Protein AF-A0A091H6V6-F1 (afdb_monomer_lite)

Foldseek 3Di:
DVVVVVVVCVVPPHPVVPDPPDPPVVVVVVVVVVVVVVVVVVVVVVVVVVVVVVVVVVVVVVVVVVVVVVVVVVVVCPQVVDDPVHVPPVVVVVVVVVVVVVVVVVVVVVVVVVVVVVVVVVVVVVVVVVCVVDDDDDDPQPPDDQDPVNVCVVVPPPDPDCPPPDPRVVVNVVVVVVSVVVVVVVVVVVVVVVVVVVVVVVVVVVVVVVVVVVCVVVVVPDDPPDPPPPDPDDDDDDDDDDDDDDDDDDDDDDDDDDDDDDDDDDDDDDD

Radius of gyration: 53.97 Å; chains: 1; bounding box: 96×62×158 Å

Structure (mmCIF, N/CA/C/O backbone):
data_AF-A0A091H6V6-F1
#
_entry.id   AF-A0A091H6V6-F1
#
loop_
_atom_site.group_PDB
_atom_site.id
_atom_site.type_symbol
_atom_site.label_atom_id
_atom_site.label_alt_id
_atom_site.label_comp_id
_atom_site.label_asym_id
_atom_site.label_entity_id
_atom_site.label_seq_id
_atom_site.pdbx_PDB_ins_code
_atom_site.Cartn_x
_atom_site.Cartn_y
_atom_site.Cartn_z
_atom_site.occupancy
_atom_site.B_iso_or_equiv
_atom_site.auth_seq_id
_atom_site.auth_comp_id
_atom_site.auth_asym_id
_atom_site.auth_atom_id
_atom_site.pdbx_PDB_model_num
ATOM 1 N N . GLN A 1 1 ? 22.660 34.393 -87.058 1.00 56.81 1 GLN A N 1
ATOM 2 C CA . GLN A 1 1 ? 22.899 32.938 -86.897 1.00 56.81 1 GLN A CA 1
ATOM 3 C C . GLN A 1 1 ? 24.327 32.612 -86.452 1.00 56.81 1 GLN A C 1
ATOM 5 O O . GLN A 1 1 ? 24.454 31.782 -85.561 1.00 56.81 1 GLN A O 1
ATOM 10 N N . LEU A 1 2 ? 25.369 33.300 -86.948 1.00 66.81 2 LEU A N 1
ATOM 11 C CA . LEU A 1 2 ? 26.766 33.079 -86.524 1.00 66.81 2 LEU A CA 1
ATOM 12 C C . LEU A 1 2 ? 26.980 33.100 -85.001 1.00 66.81 2 LEU A C 1
ATOM 14 O O . LEU A 1 2 ? 27.586 32.189 -84.463 1.00 66.81 2 LEU A O 1
ATOM 18 N N . LEU A 1 3 ? 26.415 34.083 -84.293 1.00 68.00 3 LEU A N 1
ATOM 19 C CA . LEU A 1 3 ? 26.654 34.246 -82.853 1.00 68.00 3 LEU A CA 1
ATOM 20 C C . LEU A 1 3 ? 26.146 33.058 -82.013 1.00 68.00 3 LEU A C 1
ATOM 22 O O . LEU A 1 3 ? 26.761 32.682 -81.022 1.00 68.00 3 LEU A O 1
ATOM 26 N N . ARG A 1 4 ? 25.051 32.414 -82.443 1.00 67.69 4 ARG A N 1
ATOM 27 C CA . ARG A 1 4 ? 24.529 31.200 -81.792 1.00 67.69 4 ARG A CA 1
ATOM 28 C C . ARG A 1 4 ? 25.416 29.983 -82.068 1.00 67.69 4 ARG A C 1
ATOM 30 O O . ARG A 1 4 ? 25.605 29.167 -81.175 1.00 67.69 4 ARG A O 1
ATOM 37 N N . MET A 1 5 ? 25.999 29.901 -83.264 1.00 64.06 5 MET A N 1
ATOM 38 C CA . MET A 1 5 ? 26.957 28.859 -83.644 1.00 64.06 5 MET A CA 1
ATOM 39 C C . MET A 1 5 ? 28.284 29.009 -82.885 1.00 64.06 5 MET A C 1
ATOM 41 O O . MET A 1 5 ? 28.843 28.021 -82.424 1.00 64.06 5 MET A O 1
ATOM 45 N N . THR A 1 6 ? 28.748 30.243 -82.670 1.00 63.22 6 THR A N 1
ATOM 46 C CA . THR A 1 6 ? 29.964 30.534 -81.895 1.00 63.22 6 THR A CA 1
ATOM 47 C C . THR A 1 6 ? 29.788 30.219 -80.409 1.00 63.22 6 THR A C 1
ATOM 49 O O . THR A 1 6 ? 30.675 29.623 -79.806 1.00 63.22 6 THR A O 1
ATOM 52 N N . ILE A 1 7 ? 28.629 30.545 -79.825 1.00 65.06 7 ILE A N 1
ATOM 53 C CA . ILE A 1 7 ? 28.328 30.204 -78.425 1.00 65.06 7 ILE A CA 1
ATOM 54 C C . ILE A 1 7 ? 28.180 28.684 -78.250 1.00 65.06 7 ILE A C 1
ATOM 56 O O . ILE A 1 7 ? 28.629 28.147 -77.240 1.00 65.06 7 ILE A O 1
ATOM 60 N N . ALA A 1 8 ? 27.604 27.975 -79.229 1.00 56.97 8 ALA A N 1
ATOM 61 C CA . ALA A 1 8 ? 27.539 26.513 -79.211 1.00 56.97 8 ALA A CA 1
ATOM 62 C C . ALA A 1 8 ? 28.939 25.877 -79.302 1.00 56.97 8 ALA A C 1
ATOM 64 O O . ALA A 1 8 ? 29.256 25.024 -78.480 1.00 56.97 8 ALA A O 1
ATOM 65 N N . LYS A 1 9 ? 29.812 26.362 -80.199 1.00 55.38 9 LYS A N 1
ATOM 66 C CA . LYS A 1 9 ? 31.211 25.902 -80.314 1.00 55.38 9 LYS A CA 1
ATOM 67 C C . LYS A 1 9 ? 32.058 26.188 -79.072 1.00 55.38 9 LYS A C 1
ATOM 69 O O . LYS A 1 9 ? 32.867 25.360 -78.677 1.00 55.38 9 LYS A O 1
ATOM 74 N N . GLN A 1 10 ? 31.855 27.325 -78.405 1.00 59.38 10 GLN A N 1
ATOM 75 C CA . GLN A 1 10 ? 32.549 27.620 -77.143 1.00 59.38 10 GLN A CA 1
ATOM 76 C C . GLN A 1 10 ? 32.058 26.761 -75.969 1.00 59.38 10 GLN A C 1
ATOM 78 O O . GLN A 1 10 ? 32.817 26.534 -75.031 1.00 59.38 10 GLN A O 1
ATOM 83 N N . ARG A 1 11 ? 30.807 26.280 -76.006 1.00 57.53 11 ARG A N 1
ATOM 84 C CA . ARG A 1 11 ? 30.239 25.403 -74.968 1.00 57.53 11 ARG A CA 1
ATOM 85 C C . ARG A 1 11 ? 30.529 23.918 -75.192 1.00 57.53 11 ARG A C 1
ATOM 87 O O . ARG A 1 11 ? 30.614 23.192 -74.211 1.00 57.53 11 ARG A O 1
ATOM 94 N N . LEU A 1 12 ? 30.659 23.478 -76.443 1.00 56.72 12 LEU A N 1
ATOM 95 C CA . LEU A 1 12 ? 30.894 22.073 -76.803 1.00 56.72 12 LEU A CA 1
ATOM 96 C C . LEU A 1 12 ? 32.361 21.741 -77.110 1.00 56.72 12 LEU A C 1
ATOM 98 O O . LEU A 1 12 ? 32.691 20.570 -77.257 1.00 56.72 12 LEU A O 1
ATOM 102 N N . GLY A 1 13 ? 33.257 22.734 -77.115 1.00 54.12 13 GLY A N 1
ATOM 103 C CA . GLY A 1 13 ? 34.622 22.528 -77.588 1.00 54.12 13 GLY A CA 1
ATOM 104 C C . GLY A 1 13 ? 34.643 22.384 -79.110 1.00 54.12 13 GLY A C 1
ATOM 105 O O . GLY A 1 13 ? 33.643 22.058 -79.739 1.00 54.12 13 GLY A O 1
ATOM 106 N N . ASP A 1 14 ? 35.772 22.717 -79.723 1.00 53.06 14 ASP A N 1
ATOM 107 C CA . ASP A 1 14 ? 35.942 22.591 -81.168 1.00 53.06 14 ASP A CA 1
ATOM 108 C C . ASP A 1 14 ? 35.773 21.117 -81.577 1.00 53.06 14 ASP A C 1
ATOM 110 O O . ASP A 1 14 ? 36.385 20.243 -80.960 1.00 53.06 14 ASP A O 1
ATOM 114 N N . ASP A 1 15 ? 34.959 20.836 -82.599 1.00 54.91 15 ASP A N 1
ATOM 115 C CA . ASP A 1 15 ? 34.625 19.467 -83.037 1.00 54.91 15 ASP A CA 1
ATOM 116 C C . ASP A 1 15 ? 35.863 18.667 -83.516 1.00 54.91 15 ASP A C 1
ATOM 118 O O . ASP A 1 15 ? 35.804 17.447 -83.646 1.00 54.91 15 ASP A O 1
ATOM 122 N N . GLU A 1 16 ? 37.017 19.319 -83.711 1.00 49.09 16 GLU A N 1
ATOM 123 C CA . GLU A 1 16 ? 38.306 18.666 -84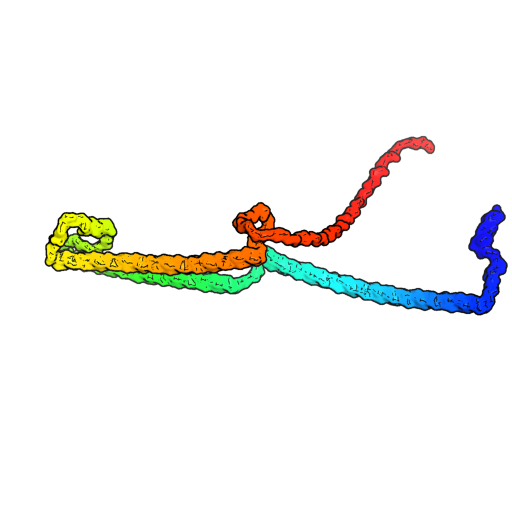.004 1.00 49.09 16 GLU A CA 1
ATOM 124 C C . GLU A 1 16 ? 39.173 18.392 -82.753 1.00 49.09 16 GLU A C 1
ATOM 126 O O . GLU A 1 16 ? 40.133 17.624 -82.811 1.00 49.09 16 GLU A O 1
ATOM 131 N N . VAL A 1 17 ? 38.817 18.939 -81.584 1.00 46.47 17 VAL A N 1
ATOM 132 C CA . VAL A 1 17 ? 39.515 18.739 -80.291 1.00 46.47 17 VAL A CA 1
ATOM 133 C C . VAL A 1 17 ? 38.825 17.659 -79.438 1.00 46.47 17 VAL A C 1
ATOM 135 O O . VAL A 1 17 ? 39.159 17.445 -78.271 1.00 46.47 17 VAL A O 1
ATOM 138 N N . GLY A 1 18 ? 37.913 16.887 -80.038 1.00 46.53 18 GLY A N 1
ATOM 139 C CA . GLY A 1 18 ? 37.356 15.665 -79.444 1.00 46.53 18 GLY A CA 1
ATOM 140 C C . GLY A 1 18 ? 38.408 14.588 -79.146 1.00 46.53 18 GLY A C 1
ATOM 141 O O . GLY A 1 18 ? 38.150 13.657 -78.389 1.00 46.53 18 GLY A O 1
ATOM 142 N N . ALA A 1 19 ? 39.626 14.739 -79.671 1.00 48.78 19 ALA A N 1
ATOM 143 C CA . ALA A 1 19 ? 40.763 13.909 -79.324 1.00 48.78 19 ALA A CA 1
ATOM 144 C C . ALA A 1 19 ? 41.857 14.753 -78.656 1.00 48.78 19 ALA A C 1
ATOM 146 O O . ALA A 1 19 ? 42.911 15.022 -79.235 1.00 48.78 19 ALA A O 1
ATOM 147 N N . ARG A 1 20 ? 41.652 15.134 -77.389 1.00 56.41 20 ARG A N 1
ATOM 148 C CA . ARG A 1 20 ? 42.798 15.405 -76.511 1.00 56.41 20 ARG A CA 1
ATOM 149 C C . ARG A 1 20 ? 43.604 14.111 -76.435 1.00 56.41 20 ARG A C 1
ATOM 151 O O . ARG A 1 20 ? 43.21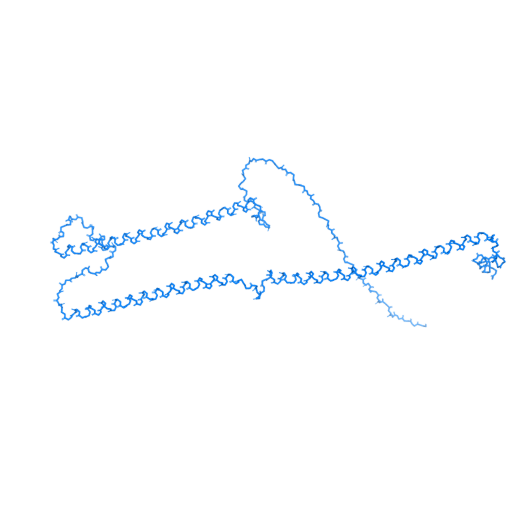5 13.144 -75.772 1.00 56.41 20 ARG A O 1
ATOM 158 N N . HIS A 1 21 ? 44.692 14.061 -77.194 1.00 55.22 21 HIS A N 1
ATOM 159 C CA . HIS A 1 21 ? 45.678 12.993 -77.138 1.00 55.22 21 HIS A CA 1
ATOM 160 C C . HIS A 1 21 ? 46.502 13.181 -75.870 1.00 55.22 21 HIS A C 1
ATOM 162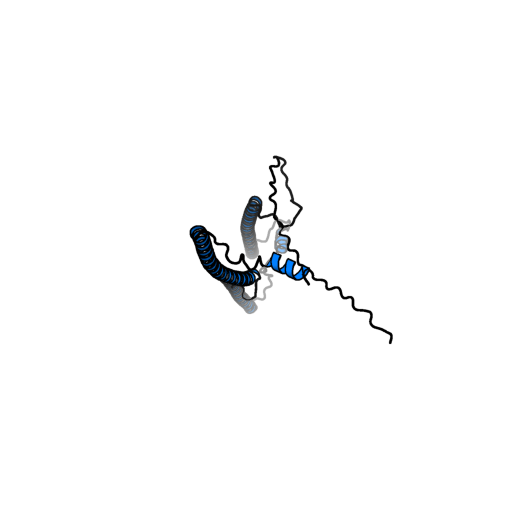 O O . HIS A 1 21 ? 47.676 13.516 -75.925 1.00 55.22 21 HIS A O 1
ATOM 168 N N . PHE A 1 22 ? 45.850 13.011 -74.718 1.00 55.12 22 PHE A N 1
ATOM 169 C CA . PHE A 1 22 ? 46.546 12.684 -73.486 1.00 55.12 22 PHE A CA 1
ATOM 170 C C . PHE A 1 22 ? 47.519 11.551 -73.807 1.00 55.12 22 PHE A C 1
ATOM 172 O O . PHE A 1 22 ? 47.154 10.593 -74.510 1.00 55.12 22 PHE A O 1
ATOM 179 N N . ALA A 1 23 ? 48.750 11.675 -73.328 1.00 69.94 23 ALA A N 1
ATOM 180 C CA . ALA A 1 23 ? 49.689 10.578 -73.441 1.00 69.94 23 ALA A CA 1
ATOM 181 C C . ALA A 1 23 ? 49.083 9.346 -72.742 1.00 69.94 23 ALA A C 1
ATOM 183 O O . ALA A 1 23 ? 48.302 9.485 -71.801 1.00 69.94 23 ALA A O 1
ATOM 184 N N . ALA A 1 24 ? 49.388 8.138 -73.225 1.00 76.38 24 ALA A N 1
ATOM 185 C CA . ALA A 1 24 ? 48.730 6.918 -72.742 1.00 76.38 24 ALA A CA 1
ATOM 186 C C . ALA A 1 24 ? 48.775 6.782 -71.206 1.00 76.38 24 ALA A C 1
ATOM 188 O O . ALA A 1 24 ? 47.780 6.381 -70.614 1.00 76.38 24 ALA A O 1
ATOM 189 N N . HIS A 1 25 ? 49.869 7.231 -70.580 1.00 81.88 25 HIS A N 1
ATOM 190 C CA . HIS A 1 25 ? 50.041 7.243 -69.128 1.00 81.88 25 HIS A CA 1
ATOM 191 C C . HIS A 1 25 ? 49.087 8.208 -68.398 1.00 81.88 25 HIS A C 1
ATOM 193 O O . HIS A 1 25 ? 48.493 7.823 -67.404 1.00 81.88 25 HIS A O 1
ATOM 199 N N . GLU A 1 26 ? 48.847 9.422 -68.907 1.00 83.81 26 GLU A N 1
ATOM 200 C CA . GLU A 1 26 ? 47.912 10.372 -68.274 1.00 83.81 26 GLU A CA 1
ATOM 201 C C . GLU A 1 26 ? 46.460 9.875 -68.354 1.00 83.81 26 GLU A C 1
ATOM 203 O O . GLU A 1 26 ? 45.654 10.116 -67.455 1.00 83.81 26 GLU A O 1
ATOM 208 N N . ARG A 1 27 ? 46.112 9.168 -69.440 1.00 84.19 27 ARG A N 1
ATOM 209 C CA . ARG A 1 27 ? 44.803 8.503 -69.566 1.00 84.19 27 ARG A CA 1
ATOM 210 C C . ARG A 1 27 ? 44.675 7.369 -68.569 1.00 84.19 27 ARG A C 1
ATOM 212 O O . ARG A 1 27 ? 43.629 7.244 -67.946 1.00 84.19 27 ARG A O 1
ATOM 219 N N . GLU A 1 28 ? 45.716 6.558 -68.450 1.00 87.69 28 GLU A N 1
ATOM 220 C CA . GLU A 1 28 ? 45.768 5.443 -67.515 1.00 87.69 28 GLU A CA 1
ATOM 221 C C . GLU A 1 28 ? 45.642 5.930 -66.064 1.00 87.69 28 GLU A C 1
ATOM 223 O O . GLU A 1 28 ? 44.798 5.419 -65.336 1.00 87.69 28 GLU A O 1
ATOM 228 N N . ASP A 1 29 ? 46.351 6.996 -65.682 1.00 91.31 29 ASP A N 1
ATOM 229 C CA . ASP A 1 29 ? 46.250 7.612 -64.351 1.00 91.31 29 ASP A CA 1
ATOM 230 C C . ASP A 1 29 ? 44.836 8.137 -64.055 1.00 91.31 29 ASP A C 1
ATOM 232 O O . ASP A 1 29 ? 44.302 7.942 -62.960 1.00 91.31 29 ASP A O 1
ATOM 236 N N . LEU A 1 30 ? 44.196 8.794 -65.031 1.00 92.12 30 LEU A N 1
ATOM 237 C CA . LEU A 1 30 ? 42.817 9.274 -64.892 1.00 92.12 30 LEU A CA 1
ATOM 238 C C . LEU A 1 30 ? 41.818 8.117 -64.773 1.00 92.12 30 LEU A C 1
ATOM 240 O O . LEU A 1 30 ? 40.889 8.197 -63.970 1.00 92.12 30 LEU A O 1
ATOM 244 N N . VAL A 1 31 ? 42.003 7.041 -65.541 1.00 93.19 31 VAL A N 1
ATOM 245 C CA . VAL A 1 31 ? 41.174 5.832 -65.440 1.00 93.19 31 VAL A CA 1
ATOM 246 C C . VAL A 1 31 ? 41.348 5.182 -64.068 1.00 93.19 31 VAL A C 1
ATOM 248 O O . VAL A 1 31 ? 40.344 4.923 -63.412 1.00 93.19 31 VAL A O 1
ATOM 251 N N . GLN A 1 32 ? 42.580 5.035 -63.573 1.00 94.94 32 GLN A N 1
ATOM 252 C CA . GLN A 1 32 ? 42.850 4.504 -62.231 1.00 94.94 32 GLN A CA 1
ATOM 253 C C . GLN A 1 32 ? 42.212 5.362 -61.128 1.00 94.94 32 GLN A C 1
ATOM 255 O O . GLN A 1 32 ? 41.649 4.834 -60.169 1.00 94.94 32 GLN A O 1
ATOM 260 N N . GLN A 1 33 ? 42.256 6.694 -61.252 1.00 95.88 33 GLN A N 1
ATOM 261 C CA . GLN A 1 33 ? 41.584 7.593 -60.307 1.00 95.88 33 GLN A CA 1
ATOM 262 C C . GLN A 1 33 ? 40.062 7.430 -60.343 1.00 95.88 33 GLN A C 1
ATOM 264 O O . GLN A 1 33 ? 39.431 7.429 -59.286 1.00 95.88 33 GLN A O 1
ATOM 269 N N . LEU A 1 34 ? 39.469 7.273 -61.531 1.00 96.38 34 LEU A N 1
ATOM 270 C CA . LEU A 1 34 ? 38.032 7.039 -61.683 1.00 96.38 34 LEU A CA 1
ATOM 271 C C . LEU A 1 34 ? 37.609 5.673 -61.136 1.00 96.38 34 LEU A C 1
ATOM 273 O O . LEU A 1 34 ? 36.577 5.589 -60.475 1.00 96.38 34 LEU A O 1
ATOM 277 N N . GLU A 1 35 ? 38.395 4.624 -61.370 1.00 96.56 35 GLU A N 1
ATOM 278 C CA . GLU A 1 35 ? 38.158 3.286 -60.817 1.00 96.56 35 GLU A CA 1
ATOM 279 C C . GLU A 1 35 ? 38.239 3.310 -59.292 1.00 96.56 35 GLU A C 1
ATOM 281 O O . GLU A 1 35 ? 37.295 2.890 -58.627 1.00 96.56 35 GLU A O 1
ATOM 286 N N . LYS A 1 36 ? 39.282 3.931 -58.731 1.00 97.44 36 LYS A N 1
ATOM 287 C CA . LYS A 1 36 ? 39.436 4.092 -57.282 1.00 97.44 36 LYS A CA 1
ATOM 288 C C . LYS A 1 36 ? 38.311 4.925 -56.665 1.00 97.44 36 LYS A C 1
ATOM 290 O O . LYS A 1 36 ? 37.794 4.574 -55.608 1.00 97.44 36 LYS A O 1
ATOM 295 N N . ALA A 1 37 ? 37.912 6.021 -57.310 1.00 96.25 37 ALA A N 1
ATOM 296 C CA . ALA A 1 37 ? 36.789 6.834 -56.849 1.00 96.25 37 ALA A CA 1
ATOM 297 C C . ALA A 1 37 ? 35.467 6.057 -56.927 1.00 96.25 37 ALA A C 1
ATOM 299 O O . ALA A 1 37 ? 34.632 6.167 -56.031 1.00 96.25 37 ALA A O 1
ATOM 300 N N . ARG A 1 38 ? 35.276 5.239 -57.969 1.00 96.88 38 ARG A N 1
ATOM 301 C CA . ARG A 1 38 ? 34.104 4.373 -58.109 1.00 96.88 38 ARG A CA 1
ATOM 302 C C . ARG A 1 38 ? 34.069 3.309 -57.018 1.00 96.88 38 ARG A C 1
ATOM 304 O O . ARG A 1 38 ? 33.021 3.136 -56.410 1.00 96.88 38 ARG A O 1
ATOM 311 N N . GLU A 1 39 ? 35.187 2.646 -56.743 1.00 97.75 39 GLU A N 1
ATOM 312 C CA . GLU A 1 39 ? 35.304 1.689 -55.639 1.00 97.75 39 GLU A CA 1
ATOM 313 C C . GLU A 1 39 ? 34.967 2.349 -54.302 1.00 97.75 39 GLU A C 1
ATOM 315 O O . GLU A 1 39 ? 34.147 1.820 -53.561 1.00 97.75 39 GLU A O 1
ATOM 320 N N . GLN A 1 40 ? 35.504 3.545 -54.035 1.00 98.12 40 GLN A N 1
ATOM 321 C CA . GLN A 1 40 ? 35.185 4.316 -52.828 1.00 98.12 40 GLN A CA 1
ATOM 322 C C . GLN A 1 40 ? 33.698 4.676 -52.726 1.00 98.12 40 GLN A C 1
ATOM 324 O O . GLN A 1 40 ? 33.117 4.644 -51.642 1.00 98.12 40 GLN A O 1
ATOM 329 N N . ILE A 1 41 ? 33.064 5.033 -53.844 1.00 97.50 41 ILE A N 1
ATOM 330 C CA . ILE A 1 41 ? 31.625 5.308 -53.880 1.00 97.50 41 ILE A CA 1
ATOM 331 C C . ILE A 1 41 ? 30.835 4.036 -53.570 1.00 97.50 41 ILE A C 1
ATOM 333 O O . ILE A 1 41 ? 29.873 4.104 -52.810 1.00 97.50 41 ILE A O 1
ATOM 337 N N . GLU A 1 42 ? 31.219 2.889 -54.130 1.00 97.88 42 GLU A N 1
ATOM 338 C CA . GLU A 1 42 ? 30.545 1.623 -53.836 1.00 97.88 42 GLU A CA 1
ATOM 339 C C . GLU A 1 42 ? 30.740 1.205 -52.376 1.00 97.88 42 GLU A C 1
ATOM 341 O O . GLU A 1 42 ? 29.757 0.864 -51.723 1.00 97.88 42 GLU A O 1
ATOM 346 N N . THR A 1 43 ? 31.945 1.329 -51.808 1.00 98.06 43 THR A N 1
ATOM 347 C CA . THR A 1 43 ? 32.163 1.051 -50.377 1.00 98.06 43 THR A CA 1
ATOM 348 C C . THR A 1 43 ? 31.316 1.966 -49.497 1.00 98.06 43 THR A C 1
ATOM 350 O O . THR A 1 43 ? 30.613 1.482 -48.619 1.00 98.06 43 THR A O 1
ATOM 353 N N . LEU A 1 44 ? 31.282 3.272 -49.788 1.00 98.19 44 LEU A N 1
ATOM 354 C CA . LEU A 1 44 ? 30.469 4.222 -49.024 1.00 98.19 44 LEU A CA 1
ATOM 355 C C . LEU A 1 44 ? 28.967 3.947 -49.146 1.00 98.19 44 LEU A C 1
ATOM 357 O O . LEU A 1 44 ? 28.228 4.201 -48.199 1.00 98.19 44 LEU A O 1
ATOM 361 N N . LYS A 1 45 ? 28.493 3.433 -50.287 1.00 98.12 45 LYS A N 1
ATOM 362 C CA . LYS A 1 45 ? 27.095 3.005 -50.437 1.00 98.12 45 LYS A CA 1
ATOM 363 C C . LYS A 1 45 ? 26.780 1.804 -49.552 1.00 98.12 45 LYS A C 1
ATOM 365 O O . LYS A 1 45 ? 25.723 1.802 -48.928 1.00 98.12 45 LYS A O 1
ATOM 370 N N . TYR A 1 46 ? 27.672 0.814 -49.492 1.00 98.50 46 TYR A N 1
ATOM 371 C CA . TYR A 1 46 ? 27.502 -0.336 -48.603 1.00 98.50 46 TYR A CA 1
ATOM 372 C C . TYR A 1 46 ? 27.524 0.083 -47.131 1.00 98.50 46 TYR A C 1
ATOM 374 O O . TYR A 1 46 ? 26.630 -0.310 -46.386 1.00 98.50 46 TYR A O 1
ATOM 382 N N . ASP A 1 47 ? 28.469 0.938 -46.736 1.00 98.50 47 ASP A N 1
ATOM 383 C CA . ASP A 1 47 ? 28.563 1.449 -45.364 1.00 98.50 47 ASP A CA 1
ATOM 384 C C . ASP A 1 47 ? 27.327 2.278 -44.985 1.00 98.50 47 ASP A C 1
ATOM 386 O O . ASP A 1 47 ? 26.785 2.137 -43.890 1.00 98.50 47 ASP A O 1
ATOM 390 N N . LEU A 1 48 ? 26.836 3.117 -45.907 1.00 98.19 48 LEU A N 1
ATOM 391 C CA . LEU A 1 48 ? 25.604 3.878 -45.709 1.00 98.19 48 LEU A CA 1
ATOM 392 C C . LEU A 1 48 ? 24.400 2.951 -45.534 1.00 98.19 48 LEU A C 1
ATOM 394 O O . LEU A 1 48 ? 23.573 3.203 -44.663 1.00 98.19 48 LEU A O 1
ATOM 398 N N . GLN A 1 49 ? 24.293 1.896 -46.344 1.00 98.44 49 GLN A N 1
ATOM 399 C CA . GLN A 1 49 ? 23.207 0.927 -46.222 1.00 98.44 49 GLN A CA 1
ATOM 400 C C . GLN A 1 49 ? 23.265 0.199 -44.873 1.00 98.44 49 GLN A C 1
ATOM 402 O O . GLN A 1 49 ? 22.254 0.151 -44.181 1.00 98.44 49 GLN A O 1
ATOM 407 N N . ALA A 1 50 ? 24.443 -0.276 -44.461 1.00 98.44 50 ALA A N 1
ATOM 408 C CA . ALA A 1 50 ? 24.627 -0.921 -43.162 1.00 98.44 50 ALA A CA 1
ATOM 409 C C . ALA A 1 50 ? 24.240 0.012 -42.001 1.00 98.44 50 ALA A C 1
ATOM 411 O O . ALA A 1 50 ? 23.500 -0.384 -41.105 1.00 98.44 50 ALA A O 1
ATOM 412 N N . ALA A 1 51 ? 24.652 1.283 -42.057 1.00 98.31 51 ALA A N 1
ATOM 413 C CA . ALA A 1 51 ? 24.285 2.276 -41.049 1.00 98.31 51 ALA A CA 1
ATOM 414 C C . ALA A 1 51 ? 22.777 2.595 -41.032 1.00 98.31 51 ALA A C 1
ATOM 416 O O . ALA A 1 51 ? 22.222 2.915 -39.979 1.00 98.31 51 ALA A O 1
ATOM 417 N N . LEU A 1 52 ? 22.099 2.541 -42.185 1.00 98.44 52 LEU A N 1
ATOM 418 C CA . LEU A 1 52 ? 20.646 2.713 -42.263 1.00 98.44 52 LEU A CA 1
ATOM 419 C C . LEU A 1 52 ? 19.900 1.529 -41.643 1.00 98.44 52 LEU A C 1
ATOM 421 O O . LEU A 1 52 ? 18.910 1.758 -40.945 1.00 98.44 52 LEU A O 1
ATOM 425 N N . ASP A 1 53 ? 20.385 0.309 -41.867 1.00 98.56 53 ASP A N 1
ATOM 426 C CA . ASP A 1 53 ? 19.820 -0.907 -41.283 1.00 98.56 53 ASP A CA 1
ATOM 427 C C . ASP A 1 53 ? 20.000 -0.895 -39.750 1.00 98.56 53 ASP A C 1
ATOM 429 O O . ASP A 1 53 ? 19.022 -1.017 -39.014 1.00 98.56 53 ASP A O 1
ATOM 433 N N . GLU A 1 54 ? 21.202 -0.579 -39.249 1.00 98.50 54 GLU A N 1
ATOM 434 C CA . GLU A 1 54 ? 21.456 -0.410 -37.805 1.00 98.50 54 GLU A CA 1
ATOM 435 C C . GLU A 1 54 ? 20.576 0.686 -37.176 1.00 98.50 54 GLU A C 1
ATOM 437 O O . GLU A 1 54 ? 20.045 0.537 -36.072 1.00 98.50 54 GLU A O 1
ATOM 442 N N . LEU A 1 55 ? 20.384 1.811 -37.875 1.00 98.31 55 LEU A N 1
ATOM 443 C CA . LEU A 1 55 ? 19.506 2.885 -37.408 1.00 98.31 55 LEU A CA 1
ATOM 444 C C . LEU A 1 55 ? 18.047 2.423 -37.299 1.00 98.31 55 LEU A C 1
ATOM 446 O O . LEU A 1 55 ? 17.317 2.913 -36.430 1.00 98.31 55 LEU A O 1
ATOM 450 N N . GLN A 1 56 ? 17.603 1.543 -38.195 1.00 98.50 56 GLN A N 1
ATOM 451 C CA . GLN A 1 56 ? 16.257 0.990 -38.163 1.00 98.50 56 GLN A CA 1
ATOM 452 C C . GLN A 1 56 ? 16.077 0.067 -36.952 1.00 98.50 56 GLN A C 1
ATOM 454 O O . GLN A 1 56 ? 15.128 0.276 -36.193 1.00 98.50 56 GLN A O 1
ATOM 459 N N . ASP A 1 57 ? 17.031 -0.828 -36.694 1.00 98.44 57 ASP A N 1
ATOM 460 C CA . ASP A 1 57 ? 17.022 -1.710 -35.519 1.00 98.44 57 ASP A CA 1
ATOM 461 C C . ASP A 1 57 ? 16.942 -0.899 -34.213 1.00 98.44 57 ASP A C 1
ATOM 463 O O . ASP A 1 57 ? 16.072 -1.123 -33.367 1.00 98.44 57 ASP A O 1
ATOM 467 N N . VAL A 1 58 ? 17.770 0.144 -34.076 1.00 98.38 58 VAL A N 1
ATOM 468 C CA . VAL A 1 58 ? 17.766 1.015 -32.885 1.00 98.38 58 VAL A CA 1
ATOM 469 C C . VAL A 1 58 ? 16.445 1.782 -32.732 1.00 98.38 58 VAL A C 1
ATOM 471 O O . VAL A 1 58 ? 15.985 2.026 -31.611 1.00 98.38 58 VAL A O 1
ATOM 474 N N . LYS A 1 59 ? 15.801 2.191 -33.834 1.00 98.50 59 LYS A N 1
ATOM 475 C CA . LYS A 1 59 ? 14.476 2.835 -33.774 1.00 98.50 59 LYS A CA 1
ATOM 476 C C . LYS A 1 59 ? 13.407 1.870 -33.276 1.00 98.50 59 LYS A C 1
ATOM 478 O O . LYS A 1 59 ? 12.556 2.291 -32.486 1.00 98.50 59 LYS A O 1
ATOM 483 N N . GLU A 1 60 ? 13.450 0.621 -33.722 1.00 98.38 60 GLU A N 1
ATOM 484 C CA . GLU A 1 60 ? 12.521 -0.424 -33.294 1.00 98.38 60 GLU A CA 1
ATOM 485 C C . GLU A 1 60 ? 12.714 -0.744 -31.810 1.00 98.38 60 GLU A C 1
ATOM 487 O O . GLU A 1 60 ? 11.746 -0.689 -31.046 1.00 98.38 60 GLU A O 1
ATOM 492 N N . GLU A 1 61 ? 13.958 -0.916 -31.355 1.00 98.44 61 GLU A N 1
ATOM 493 C CA . GLU A 1 61 ? 14.269 -1.072 -29.930 1.00 98.44 61 GLU A CA 1
ATOM 494 C C . GLU A 1 61 ? 13.758 0.111 -29.102 1.00 98.44 61 GLU A C 1
ATOM 496 O O . GLU A 1 61 ? 13.095 -0.077 -28.078 1.00 98.44 61 GLU A O 1
ATOM 501 N N . ARG A 1 62 ? 14.004 1.348 -29.556 1.00 98.31 62 ARG A N 1
ATOM 502 C CA . ARG A 1 62 ? 13.510 2.550 -28.872 1.00 98.31 62 ARG A CA 1
ATOM 503 C C . ARG A 1 62 ? 11.988 2.536 -28.748 1.00 98.31 62 ARG A C 1
ATOM 505 O O . ARG A 1 62 ? 11.481 2.865 -27.678 1.00 98.31 62 ARG A O 1
ATOM 512 N N . SER A 1 63 ? 11.270 2.169 -29.812 1.00 98.06 63 SER A N 1
ATOM 513 C CA . SER A 1 63 ? 9.803 2.082 -29.782 1.00 98.06 63 SER A CA 1
ATOM 514 C C . SER A 1 63 ? 9.313 1.019 -28.796 1.00 98.06 63 SER A C 1
ATOM 516 O O . SER A 1 63 ? 8.454 1.306 -27.968 1.00 98.06 63 SER A O 1
ATOM 518 N N . PHE A 1 64 ? 9.954 -0.152 -28.768 1.00 98.38 64 PHE A N 1
ATOM 519 C CA . PHE A 1 64 ? 9.643 -1.215 -27.816 1.00 98.38 64 PHE A CA 1
ATOM 520 C C . PHE A 1 64 ? 9.844 -0.774 -26.358 1.00 98.38 64 PHE A C 1
ATOM 522 O O . PHE A 1 64 ? 9.002 -1.031 -25.492 1.00 98.38 64 PHE A O 1
ATOM 529 N N . TYR A 1 65 ? 10.953 -0.089 -26.064 1.00 98.31 65 TYR A N 1
ATOM 530 C CA . TYR A 1 65 ? 11.207 0.429 -24.719 1.00 98.31 65 TYR A CA 1
ATOM 531 C C . TYR A 1 65 ? 10.258 1.566 -24.336 1.00 98.31 65 TYR A C 1
ATOM 533 O O . TYR A 1 65 ? 9.880 1.662 -23.166 1.00 98.31 65 TYR A O 1
ATOM 541 N N . GLN A 1 66 ? 9.844 2.391 -25.298 1.00 98.25 66 GLN A N 1
ATOM 542 C CA . GLN A 1 66 ? 8.845 3.432 -25.084 1.00 98.25 66 GLN A CA 1
ATOM 543 C C . GLN A 1 66 ? 7.485 2.825 -24.714 1.00 98.25 66 GLN A C 1
ATOM 545 O O . GLN A 1 66 ? 6.952 3.158 -23.657 1.00 98.25 66 GLN A O 1
ATOM 550 N N . ASP A 1 67 ? 7.000 1.842 -25.476 1.00 98.06 67 ASP A N 1
ATOM 551 C CA . ASP A 1 67 ? 5.745 1.136 -25.182 1.00 98.06 67 ASP A CA 1
ATOM 552 C C . ASP A 1 67 ? 5.789 0.438 -23.815 1.00 98.06 67 ASP A C 1
ATOM 554 O O . ASP A 1 67 ? 4.832 0.472 -23.033 1.00 98.06 67 ASP A O 1
ATOM 558 N N . LYS A 1 68 ? 6.932 -0.177 -23.483 1.00 98.12 68 LYS A N 1
ATOM 559 C CA . LYS A 1 68 ? 7.149 -0.793 -22.169 1.00 98.12 68 LYS A CA 1
ATOM 560 C C . LYS A 1 68 ? 7.088 0.242 -21.046 1.00 98.12 68 LYS A C 1
ATOM 562 O O . LYS A 1 68 ? 6.489 -0.036 -20.007 1.00 98.12 68 LYS A O 1
ATOM 567 N N . SER A 1 69 ? 7.706 1.406 -21.241 1.00 97.19 69 SER A N 1
ATOM 568 C CA . SER A 1 69 ? 7.668 2.515 -20.287 1.00 97.19 69 SER A CA 1
ATOM 569 C C . SER A 1 69 ? 6.241 3.023 -20.095 1.00 97.19 69 SER A C 1
ATOM 571 O O . SER A 1 69 ? 5.795 3.152 -18.957 1.00 97.19 69 SER A O 1
ATOM 573 N N . ASP A 1 70 ? 5.499 3.236 -21.181 1.00 95.81 70 ASP A N 1
ATOM 574 C CA . ASP A 1 70 ? 4.119 3.722 -21.131 1.00 95.81 70 ASP A CA 1
ATOM 575 C C . ASP A 1 70 ? 3.198 2.730 -20.417 1.00 95.81 70 ASP A C 1
ATOM 577 O O . ASP A 1 70 ? 2.420 3.124 -19.546 1.00 95.81 70 ASP A O 1
ATOM 581 N N . ARG A 1 71 ? 3.346 1.428 -20.694 1.00 96.31 71 ARG A N 1
ATOM 582 C CA . ARG A 1 71 ? 2.613 0.373 -19.985 1.00 96.31 71 ARG A CA 1
ATOM 583 C C . ARG A 1 71 ? 2.941 0.351 -18.493 1.00 96.31 71 ARG A C 1
ATOM 585 O O . ARG A 1 71 ? 2.032 0.317 -17.671 1.00 96.31 71 ARG A O 1
ATOM 592 N N . LEU A 1 72 ? 4.222 0.381 -18.125 1.00 94.50 72 LEU A N 1
ATOM 593 C CA . LEU A 1 72 ? 4.623 0.409 -16.714 1.00 94.50 72 LEU A CA 1
ATOM 594 C C . LEU A 1 72 ? 4.116 1.666 -16.007 1.00 94.50 72 LEU A C 1
ATOM 596 O O . LEU A 1 72 ? 3.694 1.590 -14.857 1.00 94.50 72 LEU A O 1
ATOM 600 N N . ASN A 1 73 ? 4.125 2.807 -16.692 1.00 90.25 73 ASN A N 1
ATOM 601 C CA . ASN A 1 73 ? 3.611 4.058 -16.160 1.00 90.25 73 ASN A CA 1
ATOM 602 C C . ASN A 1 73 ? 2.091 3.985 -15.939 1.00 90.25 73 ASN A C 1
ATOM 604 O O . ASN A 1 73 ? 1.600 4.463 -14.922 1.00 90.25 73 ASN A O 1
ATOM 608 N N . GLN A 1 74 ? 1.336 3.340 -16.835 1.00 87.12 74 GLN A N 1
ATOM 609 C CA . GLN A 1 74 ? -0.096 3.077 -16.636 1.00 87.12 74 GLN A CA 1
ATOM 610 C C . GLN A 1 74 ? -0.352 2.183 -15.416 1.00 87.12 74 GLN A C 1
ATOM 612 O O . GLN A 1 74 ? -1.184 2.534 -14.583 1.00 87.12 74 GLN A O 1
ATOM 617 N N . GLU A 1 75 ? 0.389 1.082 -15.264 1.00 85.81 75 GLU A N 1
ATOM 618 C CA . GLU A 1 75 ? 0.280 0.190 -14.096 1.00 85.81 75 GLU A CA 1
ATOM 619 C C . GLU A 1 75 ? 0.645 0.917 -12.794 1.00 85.81 75 GLU A C 1
ATOM 621 O O . GLU A 1 75 ? -0.063 0.825 -11.792 1.00 85.81 75 GLU A O 1
ATOM 626 N N . LEU A 1 76 ? 1.722 1.705 -12.809 1.00 84.25 76 LEU A N 1
ATOM 627 C CA . LEU A 1 76 ? 2.138 2.500 -11.659 1.00 84.25 76 LEU A CA 1
ATOM 628 C C . LEU A 1 76 ? 1.076 3.541 -11.293 1.00 84.25 76 LEU A C 1
ATOM 630 O O . LEU A 1 76 ? 0.742 3.681 -10.120 1.00 84.25 76 LEU A O 1
ATOM 634 N N . ASN A 1 77 ? 0.511 4.235 -12.281 1.00 79.94 77 ASN A N 1
ATOM 635 C CA . ASN A 1 77 ? -0.589 5.173 -12.069 1.00 79.94 77 ASN A CA 1
ATOM 636 C C . ASN A 1 77 ? -1.861 4.467 -11.587 1.00 79.94 77 ASN A C 1
ATOM 638 O O . ASN A 1 77 ? -2.600 5.045 -10.799 1.00 79.94 77 ASN A O 1
ATOM 642 N N . HIS A 1 78 ? -2.108 3.219 -11.987 1.00 78.62 78 HIS A N 1
ATOM 643 C CA . HIS A 1 78 ? -3.213 2.421 -11.458 1.00 78.62 78 HIS A CA 1
ATOM 644 C C . HIS A 1 78 ? -3.014 2.100 -9.966 1.00 78.62 78 HIS A C 1
ATOM 646 O O . HIS A 1 78 ? -3.940 2.257 -9.167 1.00 78.62 78 HIS A O 1
ATOM 652 N N . VAL A 1 79 ? -1.793 1.716 -9.576 1.00 77.88 79 VAL A N 1
ATOM 653 C CA . VAL A 1 79 ? -1.423 1.411 -8.182 1.00 77.88 79 VAL A CA 1
ATOM 654 C C . VAL A 1 79 ? -1.410 2.668 -7.305 1.00 77.88 79 VAL A C 1
ATOM 656 O O . VAL A 1 79 ? -1.955 2.652 -6.203 1.00 77.88 79 VAL A O 1
ATOM 659 N N . LEU A 1 80 ? -0.804 3.761 -7.781 1.00 74.31 80 LEU A N 1
ATOM 660 C CA . LEU A 1 80 ? -0.680 5.025 -7.044 1.00 74.31 80 LEU A CA 1
ATOM 661 C C . LEU A 1 80 ? -1.971 5.854 -7.053 1.00 74.31 80 LEU A C 1
ATOM 663 O O . LEU A 1 80 ? -2.254 6.552 -6.083 1.00 74.31 80 LEU A O 1
ATOM 667 N N . GLY A 1 81 ? -2.751 5.781 -8.134 1.00 70.31 81 GLY A N 1
ATOM 668 C CA . GLY A 1 81 ? -4.014 6.502 -8.318 1.00 70.31 81 GLY A CA 1
ATOM 669 C C . GLY A 1 81 ? -5.188 5.912 -7.540 1.00 70.31 81 GLY A C 1
ATOM 670 O O . GLY A 1 81 ? -6.247 6.528 -7.496 1.00 70.31 81 GLY A O 1
ATOM 671 N N . GLY A 1 82 ? -5.000 4.752 -6.899 1.00 62.56 82 GLY A N 1
ATOM 672 C CA . GLY A 1 82 ? -5.977 4.163 -5.990 1.00 62.56 82 GLY A CA 1
ATOM 673 C C . GLY A 1 82 ? -7.310 3.837 -6.666 1.00 62.56 82 GLY A C 1
ATOM 674 O O . GLY A 1 82 ? -8.334 4.408 -6.306 1.00 62.56 82 GLY A O 1
ATOM 675 N N . HIS A 1 83 ? -7.320 2.909 -7.626 1.00 57.59 83 HIS A N 1
ATOM 676 C CA . HIS A 1 83 ? -8.566 2.362 -8.181 1.00 57.59 83 HIS A CA 1
ATOM 677 C C . HIS A 1 83 ? -9.080 1.137 -7.400 1.00 57.59 83 HIS A C 1
ATOM 679 O O . HIS A 1 83 ? -8.326 0.502 -6.672 1.00 57.59 83 HIS A O 1
ATOM 685 N N . GLU A 1 84 ? -10.377 0.819 -7.550 1.00 55.81 84 GLU A N 1
ATOM 686 C CA . GLU A 1 84 ? -11.188 -0.152 -6.774 1.00 55.81 84 GLU A CA 1
ATOM 687 C C . GLU A 1 84 ? -10.616 -1.579 -6.678 1.00 55.81 84 GLU A C 1
ATOM 689 O O . GLU A 1 84 ? -10.929 -2.302 -5.736 1.00 55.81 84 GLU A O 1
ATOM 694 N N . ASN A 1 85 ? -9.701 -1.949 -7.578 1.00 56.09 85 ASN A N 1
ATOM 695 C CA . ASN A 1 85 ? -8.875 -3.158 -7.492 1.00 56.09 85 ASN A CA 1
ATOM 696 C C . ASN A 1 85 ? -7.582 -2.912 -6.706 1.00 56.09 85 ASN A C 1
ATOM 698 O O . ASN A 1 85 ? -6.533 -3.480 -7.021 1.00 56.09 85 ASN A O 1
ATOM 702 N N . ARG A 1 86 ? -7.643 -2.026 -5.706 1.00 60.88 86 ARG A N 1
ATOM 703 C CA . ARG A 1 86 ? -6.561 -1.764 -4.764 1.00 60.88 86 ARG A CA 1
ATOM 704 C C . ARG A 1 86 ? -6.043 -3.121 -4.337 1.00 60.88 86 ARG A C 1
ATOM 706 O O . ARG A 1 86 ? -6.839 -3.940 -3.879 1.00 60.88 86 ARG A O 1
ATOM 713 N N . ILE A 1 87 ? -4.741 -3.349 -4.534 1.00 61.25 87 ILE A N 1
ATOM 714 C CA . ILE A 1 87 ? -4.037 -4.516 -4.002 1.00 61.25 87 ILE A CA 1
ATOM 715 C C . ILE A 1 87 ? -4.570 -4.688 -2.588 1.00 61.25 87 ILE A C 1
ATOM 717 O O . ILE A 1 87 ? -4.390 -3.800 -1.750 1.00 61.25 87 ILE A O 1
ATOM 721 N N . ILE A 1 88 ? -5.363 -5.740 -2.390 1.00 64.31 88 ILE A N 1
ATOM 722 C CA . ILE A 1 88 ? -6.046 -5.961 -1.130 1.00 64.31 88 ILE A CA 1
ATOM 723 C C . ILE A 1 88 ? -4.923 -6.121 -0.124 1.00 64.31 88 ILE A C 1
ATOM 725 O O . ILE A 1 88 ? -4.140 -7.065 -0.217 1.00 64.31 88 ILE A O 1
ATOM 729 N N . ASP A 1 89 ? -4.803 -5.158 0.784 1.00 76.00 89 ASP A N 1
ATOM 730 C CA . ASP A 1 89 ? -3.871 -5.252 1.892 1.00 76.00 89 ASP A CA 1
ATOM 731 C C . ASP A 1 89 ? -4.417 -6.340 2.819 1.00 76.00 89 ASP A C 1
ATOM 733 O O . ASP A 1 89 ? -5.263 -6.105 3.687 1.00 76.00 89 ASP A O 1
ATOM 737 N N . VAL A 1 90 ? -4.009 -7.576 2.528 1.00 83.38 90 VAL A N 1
ATOM 738 C CA . VAL A 1 90 ? -4.438 -8.774 3.244 1.00 83.38 90 VAL A CA 1
ATOM 739 C C . VAL A 1 90 ? -4.087 -8.640 4.722 1.00 83.38 90 VAL A C 1
ATOM 741 O O . VAL A 1 90 ? -4.870 -9.084 5.558 1.00 83.38 90 VAL A O 1
ATOM 744 N N . ASP A 1 91 ? -2.978 -7.975 5.058 1.00 85.31 91 ASP A N 1
ATOM 745 C CA . ASP A 1 91 ? -2.568 -7.746 6.441 1.00 85.31 91 ASP A CA 1
ATOM 746 C C . ASP A 1 91 ? -3.506 -6.759 7.144 1.00 85.31 91 ASP A C 1
ATOM 748 O O . ASP A 1 91 ? -3.956 -7.037 8.260 1.00 85.31 91 ASP A O 1
ATOM 752 N N . ALA A 1 92 ? -3.884 -5.654 6.492 1.00 87.00 92 ALA A N 1
ATOM 753 C CA . ALA A 1 92 ? -4.887 -4.728 7.023 1.00 87.00 92 ALA A CA 1
ATOM 754 C C . ALA A 1 92 ? -6.241 -5.418 7.253 1.00 87.00 92 ALA A C 1
ATOM 756 O O . ALA A 1 92 ? -6.827 -5.273 8.329 1.00 87.00 92 ALA A O 1
ATOM 757 N N . LEU A 1 93 ? -6.701 -6.231 6.295 1.00 88.19 93 LEU A N 1
ATOM 758 C CA . LEU A 1 93 ? -7.930 -7.013 6.451 1.00 88.19 93 LEU A CA 1
ATOM 759 C C . LEU A 1 93 ? -7.813 -8.073 7.550 1.00 88.19 93 LEU A C 1
ATOM 761 O O . LEU A 1 93 ? -8.763 -8.277 8.303 1.00 88.19 93 LEU A O 1
ATOM 765 N N . CYS A 1 94 ? -6.667 -8.743 7.685 1.00 94.56 94 CYS A N 1
ATOM 766 C CA . CYS A 1 94 ? -6.437 -9.713 8.756 1.00 94.56 94 CYS A CA 1
ATOM 767 C C . CYS A 1 94 ? -6.449 -9.037 10.133 1.00 94.56 94 CYS A C 1
ATOM 769 O O . CYS A 1 94 ? -7.026 -9.584 11.077 1.00 94.56 94 CYS A O 1
ATOM 771 N N . MET A 1 95 ? -5.854 -7.846 10.257 1.00 94.88 95 MET A N 1
ATOM 772 C CA . MET A 1 95 ? -5.898 -7.054 11.488 1.00 94.88 95 MET A CA 1
ATOM 773 C C . MET A 1 95 ? -7.323 -6.619 11.829 1.00 94.88 95 MET A C 1
ATOM 775 O O . MET A 1 95 ? -7.743 -6.781 12.975 1.00 94.88 95 MET A O 1
ATOM 779 N N . GLU A 1 96 ? -8.077 -6.116 10.851 1.00 94.38 96 GLU A N 1
ATOM 780 C CA . GLU A 1 96 ? -9.478 -5.735 11.041 1.00 94.38 96 GLU A CA 1
ATOM 781 C C . GLU A 1 96 ? -10.330 -6.946 11.439 1.00 94.38 96 GLU A C 1
ATOM 783 O O . GLU A 1 96 ? -11.069 -6.887 12.421 1.00 94.38 96 GLU A O 1
ATOM 788 N N . ASN A 1 97 ? -10.172 -8.078 10.751 1.00 96.44 97 ASN A N 1
ATOM 789 C CA . ASN A 1 97 ? -10.903 -9.303 11.059 1.00 96.44 97 ASN A CA 1
ATOM 790 C C . ASN A 1 97 ? -10.607 -9.785 12.487 1.00 96.44 97 ASN A C 1
ATOM 792 O O . ASN A 1 97 ? -11.531 -10.060 13.253 1.00 96.44 97 ASN A O 1
ATOM 796 N N . ARG A 1 98 ? -9.329 -9.802 12.886 1.00 97.69 98 ARG A N 1
ATOM 797 C CA . ARG A 1 98 ? -8.917 -10.160 14.250 1.00 97.69 98 ARG A CA 1
ATOM 798 C C . ARG A 1 98 ? -9.508 -9.212 15.291 1.00 97.69 98 ARG A C 1
ATOM 800 O O . ARG A 1 98 ? -10.029 -9.670 16.307 1.00 97.69 98 ARG A O 1
ATOM 807 N N . TYR A 1 99 ? -9.460 -7.908 15.029 1.00 98.12 99 TYR A N 1
ATOM 808 C CA . TYR A 1 99 ? -10.031 -6.895 15.912 1.00 98.12 99 TYR A CA 1
ATOM 809 C C . TYR A 1 99 ? -11.546 -7.073 16.077 1.00 98.12 99 TYR A C 1
ATOM 811 O O . TYR A 1 99 ? -12.054 -7.075 17.199 1.00 98.12 99 TYR A O 1
ATOM 819 N N . LEU A 1 100 ? -12.272 -7.278 14.976 1.00 98.25 100 LEU A N 1
ATOM 820 C CA . LEU A 1 100 ? -13.717 -7.498 14.997 1.00 98.25 100 LEU A CA 1
ATOM 821 C C . LEU A 1 100 ? -14.086 -8.796 15.727 1.00 98.25 100 LEU A C 1
ATOM 823 O O . LEU A 1 100 ? -15.049 -8.804 16.494 1.00 98.25 100 LEU A O 1
ATOM 827 N N . GLN A 1 101 ? -13.311 -9.871 15.558 1.00 98.00 101 GLN A N 1
ATOM 828 C CA . GLN A 1 101 ? -13.499 -11.120 16.304 1.00 98.00 101 GLN A CA 1
ATOM 829 C C . GLN A 1 101 ? -13.298 -10.926 17.813 1.00 98.00 101 GLN A C 1
ATOM 831 O O . GLN A 1 101 ? -14.125 -11.382 18.606 1.00 98.00 101 GLN A O 1
ATOM 836 N N . GLU A 1 102 ? -12.237 -10.226 18.224 1.00 98.06 102 GLU A N 1
ATOM 837 C CA . GLU A 1 102 ? -12.007 -9.890 19.635 1.00 98.06 102 GLU A CA 1
ATOM 838 C C . GLU A 1 102 ? -13.133 -9.010 20.188 1.00 98.06 102 GLU A C 1
ATOM 840 O O . GLU A 1 102 ? -13.624 -9.253 21.293 1.00 98.06 102 GLU A O 1
ATOM 845 N N . ARG A 1 103 ? -13.615 -8.043 19.399 1.00 98.31 103 ARG A N 1
ATOM 846 C CA . ARG A 1 103 ? -14.731 -7.178 19.788 1.00 98.31 103 ARG A CA 1
ATOM 847 C C . ARG A 1 103 ? -16.034 -7.956 19.960 1.00 98.31 103 ARG A C 1
ATOM 849 O O . ARG A 1 103 ? -16.754 -7.734 20.933 1.00 98.31 103 ARG A O 1
ATOM 856 N N . LEU A 1 104 ? -16.324 -8.881 19.050 1.00 97.94 104 LEU A N 1
ATOM 857 C CA . LEU A 1 104 ? -17.493 -9.755 19.131 1.00 97.94 104 LEU A CA 1
ATOM 858 C C . LEU A 1 104 ? -17.403 -10.652 20.369 1.00 97.94 104 LEU A C 1
ATOM 860 O O . LEU A 1 104 ? -18.372 -10.763 21.118 1.00 97.94 104 LEU A O 1
ATOM 864 N N . LYS A 1 105 ? -16.227 -11.227 20.640 1.00 98.31 105 LYS A N 1
ATOM 865 C CA . LYS A 1 105 ? -15.992 -12.049 21.832 1.00 98.31 105 LYS A CA 1
ATOM 866 C C . LYS A 1 105 ? -16.249 -11.272 23.130 1.00 98.31 105 LYS A C 1
ATOM 868 O O . LYS A 1 105 ? -16.957 -11.783 23.994 1.00 98.31 105 LYS A O 1
ATOM 873 N N . GLN A 1 106 ? -15.755 -10.036 23.238 1.00 97.69 106 GLN A N 1
ATOM 874 C CA . GLN A 1 106 ? -16.024 -9.164 24.392 1.00 97.69 106 GLN A CA 1
ATOM 875 C C . GLN A 1 106 ? -17.528 -8.926 24.585 1.00 97.69 106 GLN A C 1
ATOM 877 O O . GLN A 1 106 ? -18.052 -9.117 25.680 1.00 97.69 106 GLN A O 1
ATOM 882 N N . LEU A 1 107 ? -18.247 -8.582 23.512 1.00 98.00 107 LEU A N 1
ATOM 883 C CA . LEU A 1 107 ? -19.699 -8.377 23.573 1.00 98.00 107 LEU A CA 1
ATOM 884 C C . LEU A 1 107 ? -20.447 -9.658 23.975 1.00 98.00 107 LEU A C 1
ATOM 886 O O . LEU A 1 107 ? -21.418 -9.606 24.728 1.00 98.00 107 LEU A O 1
ATOM 890 N N . GLN A 1 108 ? -19.989 -10.825 23.517 1.00 98.06 108 GLN A N 1
ATOM 891 C CA . GLN A 1 108 ? -20.567 -12.111 23.903 1.00 98.06 108 GLN A CA 1
ATOM 892 C C . GLN A 1 108 ? -20.382 -12.387 25.405 1.00 98.06 108 GLN A C 1
ATOM 894 O O . GLN A 1 108 ? -21.305 -12.873 26.064 1.00 98.06 108 GLN A O 1
ATOM 899 N N . GLU A 1 109 ? -19.210 -12.068 25.955 1.00 97.75 109 GLU A N 1
ATOM 900 C CA . GLU A 1 109 ? -18.915 -12.178 27.388 1.00 97.75 109 GLU A CA 1
ATOM 901 C C . GLU A 1 109 ? -19.792 -11.225 28.216 1.00 97.75 109 GLU A C 1
ATOM 903 O O . GLU A 1 109 ? -20.393 -11.658 29.204 1.00 97.75 109 GLU A O 1
ATOM 908 N N . GLU A 1 110 ? -19.969 -9.977 27.772 1.00 96.94 110 GLU A N 1
ATOM 909 C CA . GLU A 1 110 ? -20.872 -9.004 28.404 1.00 96.94 110 GLU A CA 1
ATOM 910 C C . GLU A 1 110 ? -22.329 -9.488 28.406 1.00 96.94 110 GLU A C 1
ATOM 912 O O . GLU A 1 110 ? -22.999 -9.470 29.443 1.00 96.94 110 GLU A O 1
ATOM 917 N N . VAL A 1 111 ? -22.820 -10.002 27.274 1.00 98.00 111 VAL A N 1
ATOM 918 C CA . VAL A 1 111 ? -24.172 -10.572 27.171 1.00 98.00 111 VAL A CA 1
ATOM 919 C C . VAL A 1 111 ? -24.343 -11.759 28.118 1.00 98.00 111 VAL A C 1
ATOM 921 O O . VAL A 1 111 ? -25.376 -11.880 28.783 1.00 98.00 111 VAL A O 1
ATOM 924 N N . ASN A 1 112 ? -23.347 -12.640 28.211 1.00 97.38 112 ASN A N 1
ATOM 925 C CA . ASN A 1 112 ? -23.390 -13.787 29.117 1.00 97.38 112 ASN A CA 1
ATOM 926 C C . ASN A 1 112 ? -23.403 -13.345 30.589 1.00 97.38 112 ASN A C 1
ATOM 928 O O . ASN A 1 112 ? -24.176 -13.884 31.389 1.00 97.38 112 ASN A O 1
ATOM 932 N N . LEU A 1 113 ? -22.611 -12.328 30.939 1.00 97.50 113 LEU A N 1
ATOM 933 C CA . LEU A 1 113 ? -22.591 -11.744 32.278 1.00 97.50 113 LEU A CA 1
ATOM 934 C C . LEU A 1 113 ? -23.946 -11.115 32.632 1.00 97.50 113 LEU A C 1
ATOM 936 O O . LEU A 1 113 ? -24.489 -11.382 33.706 1.00 97.50 113 LEU A O 1
ATOM 940 N N . LEU A 1 114 ? -24.541 -10.353 31.711 1.00 96.69 114 LEU A N 1
ATOM 941 C CA . LEU A 1 114 ? -25.865 -9.755 31.889 1.00 96.69 114 LEU A CA 1
ATOM 942 C C . LEU A 1 114 ? -26.957 -10.819 32.043 1.00 96.69 114 LEU A C 1
ATOM 944 O O . LEU A 1 114 ? -27.780 -10.713 32.951 1.00 96.69 114 LEU A O 1
ATOM 948 N N . LYS A 1 115 ? -26.941 -11.886 31.235 1.00 97.88 115 LYS A N 1
ATOM 949 C CA . LYS A 1 115 ? -27.867 -13.026 31.388 1.00 97.88 115 LYS A CA 1
ATOM 950 C C . LYS A 1 115 ? -27.736 -13.689 32.763 1.00 97.88 115 LYS A C 1
ATOM 952 O O . LYS A 1 115 ? -28.749 -13.987 33.404 1.00 97.88 115 LYS A O 1
ATOM 957 N N . SER A 1 116 ? -26.506 -13.885 33.241 1.00 96.62 116 SER A N 1
ATOM 958 C CA . SER A 1 116 ? -26.241 -14.405 34.589 1.00 96.62 116 SER A CA 1
ATOM 959 C C . SER A 1 116 ? -26.801 -13.471 35.666 1.00 96.62 116 SER A C 1
ATOM 961 O O . SER A 1 116 ? -27.517 -13.918 36.564 1.00 96.62 116 SER A O 1
ATOM 963 N N . ASN A 1 117 ? -26.574 -12.162 35.539 1.00 97.19 117 ASN A N 1
ATOM 964 C CA . ASN A 1 117 ? -27.081 -11.161 36.477 1.00 97.19 117 ASN A CA 1
ATOM 965 C C . ASN A 1 117 ? -28.614 -11.087 36.487 1.00 97.19 117 ASN A C 1
ATOM 967 O O . ASN A 1 117 ? -29.210 -11.109 37.562 1.00 97.19 117 ASN A O 1
ATOM 971 N N . ILE A 1 118 ? -29.268 -11.104 35.322 1.00 96.81 118 ILE A N 1
ATOM 972 C CA . ILE A 1 118 ? -30.735 -11.176 35.214 1.00 96.81 118 ILE A CA 1
ATOM 973 C C . ILE A 1 118 ? -31.263 -12.410 35.950 1.00 96.81 118 ILE A C 1
ATOM 975 O O . ILE A 1 118 ? -32.218 -12.313 36.719 1.00 96.81 118 ILE A O 1
ATOM 979 N N . THR A 1 119 ? -30.617 -13.563 35.765 1.00 95.81 119 THR A N 1
ATOM 980 C CA . THR A 1 119 ? -31.007 -14.808 36.440 1.00 95.81 119 THR A CA 1
ATOM 981 C C . THR A 1 119 ? -30.859 -14.687 37.959 1.00 95.81 119 THR A C 1
ATOM 983 O O . THR A 1 119 ? -31.771 -15.059 38.701 1.00 95.81 119 THR A O 1
ATOM 986 N N . LYS A 1 120 ? -29.756 -14.099 38.444 1.00 95.88 120 LYS A N 1
ATOM 987 C CA . LYS A 1 120 ? -29.542 -13.823 39.876 1.00 95.88 120 LYS A CA 1
ATOM 988 C C . LYS A 1 120 ? -30.617 -12.894 40.442 1.00 95.88 120 LYS A C 1
ATOM 990 O O . LYS A 1 120 ? -31.199 -13.211 41.479 1.00 95.88 120 LYS A O 1
ATOM 995 N N . TYR A 1 121 ? -30.928 -11.792 39.757 1.00 95.88 121 TYR A N 1
ATOM 996 C CA . TYR A 1 121 ? -31.948 -10.841 40.206 1.00 95.88 121 TYR A CA 1
ATOM 997 C C . TYR A 1 121 ? -33.352 -11.442 40.189 1.00 95.88 121 TYR A C 1
ATOM 999 O O . TYR A 1 121 ? -34.099 -11.253 41.149 1.00 95.88 121 TYR A O 1
ATOM 1007 N N . LYS A 1 122 ? -33.693 -12.235 39.167 1.00 95.38 122 LYS A N 1
ATOM 1008 C CA . LYS A 1 122 ? -34.955 -12.983 39.118 1.00 95.38 122 LYS A CA 1
ATOM 1009 C C . LYS A 1 122 ? -35.074 -13.942 40.307 1.00 95.38 122 LYS A C 1
ATOM 1011 O O . LYS A 1 122 ? -36.091 -13.937 40.994 1.00 95.38 122 LYS A O 1
ATOM 1016 N N . ASN A 1 123 ? -34.016 -14.696 40.610 1.00 92.25 123 ASN A N 1
ATOM 1017 C CA . ASN A 1 123 ? -33.990 -15.610 41.756 1.00 92.25 123 ASN A CA 1
ATOM 1018 C C . ASN A 1 123 ? -34.099 -14.872 43.102 1.00 92.25 123 ASN A C 1
ATOM 1020 O O . ASN A 1 123 ? -34.810 -15.329 43.995 1.00 92.25 123 ASN A O 1
ATOM 1024 N N . ALA A 1 124 ? -33.425 -13.731 43.266 1.00 90.06 124 ALA A N 1
ATOM 1025 C CA . ALA A 1 124 ? -33.524 -12.909 44.475 1.00 90.06 124 ALA A CA 1
ATOM 1026 C C . ALA A 1 124 ? -34.930 -12.305 44.653 1.00 90.06 124 ALA A C 1
ATOM 1028 O O . ALA A 1 124 ? -35.448 -12.240 45.771 1.00 90.06 124 ALA A O 1
ATOM 1029 N N . LEU A 1 125 ? -35.568 -11.901 43.551 1.00 87.81 125 LEU A N 1
ATOM 1030 C CA . LEU A 1 125 ? -36.935 -11.389 43.552 1.00 87.81 125 LEU A CA 1
ATOM 1031 C C . LEU A 1 125 ? -37.944 -12.477 43.943 1.00 87.81 125 LEU A C 1
ATOM 1033 O O . LEU A 1 125 ? -38.782 -12.236 44.811 1.00 87.81 125 LEU A O 1
ATOM 1037 N N . GLU A 1 126 ? -37.823 -13.680 43.376 1.00 87.56 126 GLU A N 1
ATOM 1038 C CA . GLU A 1 126 ? -38.662 -14.832 43.738 1.00 87.56 126 GLU A CA 1
ATOM 1039 C C . GLU A 1 126 ? -38.460 -15.252 45.204 1.00 87.56 126 GLU A C 1
ATOM 1041 O O . GLU A 1 126 ? -39.433 -15.489 45.916 1.00 87.56 126 GLU A O 1
ATOM 1046 N N . ARG A 1 127 ? -37.224 -15.227 45.728 1.00 79.81 127 ARG A N 1
ATOM 1047 C CA . ARG A 1 127 ? -36.964 -15.463 47.165 1.00 79.81 127 ARG A CA 1
ATOM 1048 C C . ARG A 1 127 ? -37.656 -14.431 48.064 1.00 79.81 127 ARG A C 1
ATOM 1050 O O . ARG A 1 127 ? -38.215 -14.809 49.090 1.00 79.81 127 ARG A O 1
ATOM 1057 N N . ARG A 1 128 ? -37.684 -13.147 47.678 1.00 73.12 128 ARG A N 1
ATOM 1058 C CA . ARG A 1 128 ? -38.450 -12.113 48.406 1.00 73.12 128 ARG A CA 1
ATOM 1059 C C . ARG A 1 128 ? -39.962 -12.304 48.291 1.00 73.12 128 ARG A C 1
ATOM 1061 O O . ARG A 1 128 ? -40.668 -12.074 49.271 1.00 73.12 128 ARG A O 1
ATOM 1068 N N . LYS A 1 129 ? -40.467 -12.718 47.125 1.00 75.06 129 LYS A N 1
ATOM 1069 C CA . LYS A 1 129 ? -41.897 -13.002 46.922 1.00 75.06 129 LYS A CA 1
ATOM 1070 C C . LYS A 1 129 ? -42.355 -14.164 47.806 1.00 75.06 129 LYS A C 1
ATOM 1072 O O . LYS A 1 129 ? -43.376 -14.045 48.474 1.00 75.06 129 LYS A O 1
ATOM 1077 N N . ASN A 1 130 ? -41.549 -15.219 47.895 1.00 57.75 130 ASN A N 1
ATOM 1078 C CA . ASN A 1 130 ? -41.846 -16.411 48.692 1.00 57.75 130 ASN A CA 1
ATOM 1079 C C . ASN A 1 130 ? -41.581 -16.212 50.199 1.00 57.75 130 ASN A C 1
ATOM 1081 O O . ASN A 1 130 ? -42.082 -16.973 51.016 1.00 57.75 130 ASN A O 1
ATOM 1085 N N . SER A 1 131 ? -40.829 -15.174 50.583 1.00 53.97 131 SER A N 1
ATOM 1086 C CA . SER A 1 131 ? -40.634 -14.761 51.982 1.00 53.97 131 SER A CA 1
ATOM 1087 C C . SER A 1 131 ? -41.803 -13.925 52.533 1.00 53.97 131 SER A C 1
ATOM 1089 O O . SER A 1 131 ? -42.028 -13.915 53.744 1.00 53.97 131 SER A O 1
ATOM 1091 N N . LYS A 1 132 ? -42.601 -13.270 51.676 1.00 50.03 132 LYS A N 1
ATOM 1092 C CA . LYS A 1 132 ? -43.752 -12.445 52.099 1.00 50.03 132 LYS A CA 1
ATOM 1093 C C . LYS A 1 132 ? -44.944 -13.237 52.647 1.00 50.03 132 LYS A C 1
ATOM 1095 O O . LYS A 1 132 ? -45.839 -12.631 53.228 1.00 50.03 132 LYS A O 1
ATOM 1100 N N . THR A 1 133 ? -44.960 -14.564 52.532 1.00 49.81 133 THR A N 1
ATOM 1101 C CA . THR A 1 133 ? -45.978 -15.408 53.182 1.00 49.81 133 THR A CA 1
ATOM 1102 C C . THR A 1 133 ? -45.666 -15.715 54.653 1.00 49.81 133 THR A C 1
ATOM 1104 O O . THR A 1 133 ? -46.480 -16.352 55.320 1.00 49.81 133 THR A O 1
ATOM 1107 N N . HIS A 1 134 ? -44.536 -15.238 55.198 1.00 48.31 134 HIS A N 1
ATOM 1108 C CA . HIS A 1 134 ? -44.192 -15.438 56.609 1.00 48.31 134 HIS A CA 1
ATOM 1109 C C . HIS A 1 134 ? -43.322 -14.306 57.192 1.00 48.31 134 HIS A C 1
ATOM 1111 O O . HIS A 1 134 ? -42.171 -14.508 57.552 1.00 48.31 134 HIS A O 1
ATOM 1117 N N . SER A 1 135 ? -43.844 -13.078 57.257 1.00 43.94 135 SER A N 1
ATOM 1118 C CA . SER A 1 135 ? -43.601 -12.154 58.387 1.00 43.94 135 SER A CA 1
ATOM 1119 C C . SER A 1 135 ? -44.211 -10.781 58.109 1.00 43.94 135 SER A C 1
ATOM 1121 O O . SER A 1 135 ? -43.747 -9.999 57.283 1.00 43.94 135 SER A O 1
ATOM 1123 N N . ARG A 1 136 ? -45.269 -10.463 58.853 1.00 50.06 136 ARG A N 1
ATOM 1124 C CA . ARG A 1 136 ? -45.644 -9.081 59.144 1.00 50.06 136 ARG A CA 1
ATOM 1125 C C . ARG A 1 136 ? -44.873 -8.682 60.398 1.00 50.06 136 ARG A C 1
ATOM 1127 O O . ARG A 1 136 ? -45.368 -8.915 61.490 1.00 50.06 136 ARG A O 1
ATOM 1134 N N . SER A 1 137 ? -43.690 -8.100 60.238 1.00 40.88 137 SER A N 1
ATOM 1135 C CA . SER A 1 137 ? -43.042 -7.328 61.304 1.00 40.88 137 SER A CA 1
ATOM 1136 C C . SER A 1 137 ? -42.389 -6.104 60.688 1.00 40.88 137 SER A C 1
ATOM 1138 O O . SER A 1 137 ? -41.517 -6.213 59.830 1.00 40.88 137 SER A O 1
ATOM 1140 N N . GLY A 1 138 ? -42.873 -4.932 61.096 1.00 45.94 138 GLY A N 1
ATOM 1141 C CA . GLY A 1 138 ? -42.298 -3.651 60.728 1.00 45.94 138 GLY A CA 1
ATOM 1142 C C . GLY A 1 138 ? -40.906 -3.523 61.329 1.00 45.94 138 GLY A C 1
ATOM 1143 O O . GLY A 1 138 ? -40.757 -3.333 62.528 1.00 45.94 138 GLY A O 1
ATOM 1144 N N . SER A 1 139 ? -39.889 -3.628 60.488 1.00 42.16 139 SER A N 1
ATOM 1145 C CA . SER A 1 139 ? -38.592 -3.019 60.732 1.00 42.16 139 SER A CA 1
ATOM 1146 C C . SER A 1 139 ? -38.022 -2.657 59.372 1.00 42.16 139 SER A C 1
ATOM 1148 O O . SER A 1 139 ? -37.886 -3.507 58.491 1.00 42.16 139 SER A O 1
ATOM 1150 N N . SER A 1 140 ? -37.803 -1.363 59.173 1.00 47.22 140 SER A N 1
ATOM 1151 C CA . SER A 1 140 ? -37.186 -0.794 57.982 1.00 47.22 140 SER A CA 1
ATOM 1152 C C . SER A 1 140 ? -35.742 -1.287 57.900 1.00 47.22 140 SER A C 1
ATOM 1154 O O . SER A 1 140 ? -34.829 -0.645 58.409 1.00 47.22 140 SER A O 1
ATOM 1156 N N . ALA A 1 141 ? -35.539 -2.464 57.310 1.00 44.66 141 ALA A N 1
ATOM 1157 C CA . ALA A 1 141 ? -34.222 -3.052 57.136 1.00 44.66 141 ALA A CA 1
ATOM 1158 C C . ALA A 1 141 ? -33.384 -2.173 56.195 1.00 44.66 141 ALA A C 1
ATOM 1160 O O . ALA A 1 141 ? -33.733 -2.015 55.022 1.00 44.66 141 ALA A O 1
ATOM 1161 N N . LEU A 1 142 ? -32.265 -1.655 56.708 1.00 54.38 142 LEU A N 1
ATOM 1162 C CA . LEU A 1 142 ? -31.217 -0.875 56.029 1.00 54.38 142 LEU A CA 1
ATOM 1163 C C . LEU A 1 142 ? -30.446 -1.702 54.971 1.00 54.38 142 LEU A C 1
ATOM 1165 O O . LEU A 1 142 ? -29.227 -1.685 54.895 1.00 54.38 142 LEU A O 1
ATOM 1169 N N . THR A 1 143 ? -31.159 -2.458 54.136 1.00 54.00 143 THR A N 1
ATOM 1170 C CA . THR A 1 143 ? -30.609 -3.405 53.144 1.00 54.00 143 THR A CA 1
ATOM 1171 C C . THR A 1 143 ? -30.529 -2.821 51.725 1.00 54.00 143 THR A C 1
ATOM 1173 O O . THR A 1 143 ? -30.432 -3.557 50.744 1.00 54.00 143 THR A O 1
ATOM 1176 N N . GLY A 1 144 ? -30.595 -1.493 51.596 1.00 60.12 144 GLY A N 1
ATOM 1177 C CA . GLY A 1 144 ? -30.472 -0.771 50.328 1.00 60.12 144 GLY A CA 1
ATOM 1178 C C . GLY A 1 144 ? -29.074 -0.189 50.122 1.00 60.12 144 GLY A C 1
ATOM 1179 O O . GLY A 1 144 ? -28.379 0.111 51.086 1.00 60.12 144 GLY A O 1
ATOM 1180 N N . VAL A 1 145 ? -28.680 -0.001 48.859 1.00 52.00 145 VAL A N 1
ATOM 1181 C CA . VAL A 1 145 ? -27.464 0.734 48.474 1.00 52.00 145 VAL A CA 1
ATOM 1182 C C . VAL A 1 145 ? -27.569 2.154 49.035 1.00 52.00 145 VAL A C 1
ATOM 1184 O O . VAL A 1 145 ? -28.359 2.957 48.539 1.00 52.00 145 VAL A O 1
ATOM 1187 N N . LEU A 1 146 ? -26.823 2.443 50.101 1.00 58.06 146 LEU A N 1
ATOM 1188 C CA . LEU A 1 146 ? -26.789 3.768 50.710 1.00 58.06 146 LEU A CA 1
ATOM 1189 C C . LEU A 1 146 ? -26.034 4.720 49.778 1.00 58.06 146 LEU A C 1
ATOM 1191 O O . LEU A 1 146 ? -24.896 4.467 49.386 1.00 58.06 146 LEU A O 1
ATOM 1195 N N . SER A 1 147 ? -26.679 5.821 49.407 1.00 65.06 147 SER A N 1
ATOM 1196 C CA . SER A 1 147 ? -26.050 6.895 48.642 1.00 65.06 147 SER A CA 1
ATOM 1197 C C . SER A 1 147 ? -24.956 7.573 49.469 1.00 65.06 147 SER A C 1
ATOM 1199 O O . SER A 1 147 ? -25.081 7.704 50.686 1.00 65.06 147 SER A O 1
ATOM 1201 N N . ALA A 1 148 ? -23.916 8.092 48.809 1.00 65.06 148 ALA A N 1
ATOM 1202 C CA . ALA A 1 148 ? -22.825 8.819 49.462 1.00 65.06 148 ALA A CA 1
ATOM 1203 C C . ALA A 1 148 ? -23.317 9.969 50.367 1.00 65.06 148 ALA A C 1
ATOM 1205 O O . ALA A 1 148 ? -22.730 10.211 51.417 1.00 65.06 148 ALA A O 1
ATOM 1206 N N . LYS A 1 149 ? -24.431 10.625 50.005 1.00 65.38 149 LYS A N 1
ATOM 1207 C CA . LYS A 1 149 ? -25.068 11.658 50.841 1.00 65.38 149 LYS A CA 1
ATOM 1208 C C . LYS A 1 149 ? -25.686 11.090 52.121 1.00 65.38 149 LYS A C 1
ATOM 1210 O O . LYS A 1 149 ? -25.538 11.687 53.175 1.00 65.38 149 LYS A O 1
ATOM 1215 N N . GLN A 1 150 ? -26.314 9.919 52.036 1.00 66.19 150 GLN A N 1
ATOM 1216 C CA . GLN A 1 150 ? -26.936 9.249 53.183 1.00 66.19 150 GLN A CA 1
ATOM 1217 C C . GLN A 1 150 ? -25.878 8.721 54.155 1.00 66.19 150 GLN A C 1
ATOM 1219 O O . GLN A 1 150 ? -26.060 8.786 55.364 1.00 66.19 150 GLN A O 1
ATOM 1224 N N . VAL A 1 151 ? -24.743 8.243 53.633 1.00 65.56 151 VAL A N 1
ATOM 1225 C CA . VAL A 1 151 ? -23.591 7.872 54.466 1.00 65.56 151 VAL A CA 1
ATOM 1226 C C . VAL A 1 151 ? -23.002 9.098 55.158 1.00 65.56 151 VAL A C 1
ATOM 1228 O O . VAL A 1 151 ? -22.675 9.034 56.337 1.00 65.56 151 VAL A O 1
ATOM 1231 N N . GLN A 1 152 ? -22.885 10.221 54.446 1.00 68.75 152 GLN A N 1
ATOM 1232 C CA . GLN A 1 152 ? -22.381 11.457 55.029 1.00 68.75 152 GLN A CA 1
ATOM 1233 C C . GLN A 1 152 ? -23.306 11.973 56.137 1.00 68.75 152 GLN A C 1
ATOM 1235 O O . GLN A 1 152 ? -22.818 12.253 57.224 1.00 68.75 152 GLN A O 1
ATOM 1240 N N . GLU A 1 153 ? -24.620 12.028 55.916 1.00 68.50 153 GLU A N 1
ATOM 1241 C CA . GLU A 1 153 ? -25.599 12.446 56.932 1.00 68.50 153 GLU A CA 1
ATOM 1242 C C . GLU A 1 153 ? -25.545 11.574 58.198 1.00 68.50 153 GLU A C 1
ATOM 1244 O O . GLU A 1 153 ? -25.511 12.120 59.297 1.00 68.50 153 GLU A O 1
ATOM 1249 N N . LEU A 1 154 ? -25.415 10.246 58.064 1.00 66.00 154 LEU A N 1
ATOM 1250 C CA . LEU A 1 154 ? -25.257 9.328 59.206 1.00 66.00 154 LEU A CA 1
ATOM 1251 C C . LEU A 1 154 ? -23.972 9.562 60.018 1.00 66.00 154 LEU A C 1
ATOM 1253 O O . LEU A 1 154 ? -23.930 9.242 61.202 1.00 66.00 154 LEU A O 1
ATOM 1257 N N . LEU A 1 155 ? -22.918 10.076 59.381 1.00 67.00 155 LEU A N 1
ATOM 1258 C CA . LEU A 1 155 ? -21.620 10.340 60.011 1.00 67.00 155 LEU A CA 1
ATOM 1259 C C . LEU A 1 155 ? -21.474 11.785 60.521 1.00 67.00 155 LEU A C 1
ATOM 1261 O O . LEU A 1 155 ? -20.506 12.069 61.221 1.00 67.00 155 LEU A O 1
ATOM 1265 N N . SER A 1 156 ? -22.383 12.695 60.151 1.00 66.38 156 SER A N 1
ATOM 1266 C CA . SER A 1 156 ? -22.260 14.142 60.407 1.00 66.38 156 SER A CA 1
ATOM 1267 C C . SER A 1 156 ? -22.960 14.626 61.680 1.00 66.38 156 SER A C 1
ATOM 1269 O O . SER A 1 156 ? -22.863 15.813 61.985 1.00 66.38 156 SER A O 1
ATOM 1271 N N . GLU A 1 157 ? -23.692 13.776 62.411 1.00 57.72 157 GLU A N 1
ATOM 1272 C CA . GLU A 1 157 ? -24.321 14.214 63.662 1.00 57.72 157 GLU A CA 1
ATOM 1273 C C . GLU A 1 157 ? -23.259 14.475 64.742 1.00 57.72 157 GLU A C 1
ATOM 1275 O O . GLU A 1 157 ? -22.577 13.572 65.223 1.00 57.72 157 GLU A O 1
ATOM 1280 N N . ASP A 1 158 ? -23.150 15.748 65.125 1.00 49.53 158 ASP A N 1
ATOM 1281 C CA . ASP A 1 158 ? -22.187 16.350 66.059 1.00 49.53 158 ASP A CA 1
ATOM 1282 C C . ASP A 1 158 ? -22.428 15.951 67.534 1.00 49.53 158 ASP A C 1
ATOM 1284 O O . ASP A 1 158 ? -22.128 16.686 68.474 1.00 49.53 158 ASP A O 1
ATOM 1288 N N . HIS A 1 159 ? -23.058 14.800 67.772 1.00 47.50 159 HIS A N 1
ATOM 1289 C CA . HIS A 1 159 ? -23.325 14.241 69.094 1.00 47.50 159 HIS A CA 1
ATOM 1290 C C . HIS A 1 159 ? -22.709 12.848 69.127 1.00 47.50 159 HIS A C 1
ATOM 1292 O O . HIS A 1 159 ? -23.106 11.972 68.363 1.00 47.50 159 HIS A O 1
ATOM 1298 N N . GLY A 1 160 ? -21.711 12.659 70.000 1.00 51.47 160 GLY A N 1
ATOM 1299 C CA . GLY A 1 160 ? -20.958 11.413 70.147 1.00 51.47 160 GLY A CA 1
ATOM 1300 C C . GLY A 1 160 ? -21.842 10.180 69.967 1.00 51.47 160 GLY A C 1
ATOM 1301 O O . GLY A 1 160 ? -22.781 9.957 70.731 1.00 51.47 160 GLY A O 1
ATOM 1302 N N . CYS A 1 161 ? -21.548 9.422 68.912 1.00 49.56 161 CYS A N 1
ATOM 1303 C CA . CYS A 1 161 ? -22.335 8.301 68.424 1.00 49.56 161 CYS A CA 1
ATOM 1304 C C . CYS A 1 161 ? -22.483 7.222 69.511 1.00 49.56 161 CYS A C 1
ATOM 1306 O O . CYS A 1 161 ? -21.662 6.315 69.632 1.00 49.56 161 CYS A O 1
ATOM 1308 N N . SER A 1 162 ? -23.537 7.313 70.318 1.00 49.47 162 SER A N 1
ATOM 1309 C CA . SER A 1 162 ? -23.994 6.228 71.183 1.00 49.47 162 SER A CA 1
ATOM 1310 C C . SER A 1 162 ? -25.171 5.547 70.500 1.00 49.47 162 SER A C 1
ATOM 1312 O O . SER A 1 162 ? -26.305 5.558 70.970 1.00 49.47 162 SER A O 1
ATOM 1314 N N . LEU A 1 163 ? -24.899 4.942 69.339 1.00 56.38 163 LEU A N 1
ATOM 1315 C CA . LEU A 1 163 ? -25.810 3.943 68.797 1.00 56.38 163 LEU A CA 1
ATOM 1316 C C . LEU A 1 163 ? -25.969 2.864 69.878 1.00 56.38 163 LEU A C 1
ATOM 1318 O O . LEU A 1 163 ? -24.954 2.335 70.345 1.00 56.38 163 LEU A O 1
ATOM 1322 N N . PRO A 1 164 ? -27.196 2.533 70.318 1.00 55.56 164 PRO A N 1
ATOM 1323 C CA . PRO A 1 164 ? -27.381 1.484 71.308 1.00 55.56 164 PRO A CA 1
ATOM 1324 C C . PRO A 1 164 ? -26.714 0.218 70.767 1.00 55.56 164 PRO A C 1
ATOM 1326 O O . PRO A 1 164 ? -26.894 -0.107 69.590 1.00 55.56 164 PRO A O 1
ATOM 1329 N N . ALA A 1 165 ? -25.906 -0.459 71.592 1.00 62.88 165 ALA A N 1
ATOM 1330 C CA . ALA A 1 165 ? -25.115 -1.641 71.228 1.00 62.88 165 ALA A CA 1
ATOM 1331 C C . ALA A 1 165 ? -26.006 -2.880 71.020 1.00 62.88 165 ALA A C 1
ATOM 1333 O O . ALA A 1 165 ? -25.836 -3.933 71.630 1.00 62.88 165 ALA A O 1
ATOM 1334 N N . THR A 1 166 ? -27.018 -2.727 70.175 1.00 75.38 166 THR A N 1
ATOM 1335 C CA . THR A 1 166 ? -27.889 -3.795 69.726 1.00 75.38 166 THR A CA 1
ATOM 1336 C C . THR A 1 166 ? -27.149 -4.610 68.665 1.00 75.38 166 THR A C 1
ATOM 1338 O O . THR A 1 166 ? -26.396 -4.058 67.861 1.00 75.38 166 THR A O 1
ATOM 1341 N N . PRO A 1 167 ? -27.365 -5.928 68.595 1.00 73.75 167 PRO A N 1
ATOM 1342 C CA . PRO A 1 167 ? -26.758 -6.756 67.554 1.00 73.75 167 PRO A CA 1
ATOM 1343 C C . PRO A 1 167 ? -27.109 -6.286 66.127 1.00 73.75 167 PRO A C 1
ATOM 1345 O O . PRO A 1 167 ? -26.317 -6.493 65.209 1.00 73.75 167 PRO A O 1
ATOM 1348 N N . GLN A 1 168 ? -28.246 -5.603 65.946 1.00 73.44 168 GLN A N 1
ATOM 1349 C CA . GLN A 1 168 ? -28.666 -5.041 64.661 1.00 73.44 168 GLN A CA 1
ATOM 1350 C C . GLN A 1 168 ? -27.825 -3.824 64.245 1.00 73.44 168 GLN A C 1
ATOM 1352 O O . GLN A 1 168 ? -27.288 -3.821 63.142 1.00 73.44 168 GLN A O 1
ATOM 1357 N N . SER A 1 169 ? -27.620 -2.843 65.132 1.00 74.88 169 SER A N 1
ATOM 1358 C CA . SER A 1 169 ? -26.796 -1.657 64.830 1.00 74.88 169 SER A CA 1
ATOM 1359 C C . SER A 1 169 ? -25.335 -2.021 64.544 1.00 74.88 169 SER A C 1
ATOM 1361 O O . SER A 1 169 ? -24.705 -1.435 63.665 1.00 74.88 169 SER A O 1
ATOM 1363 N N . ILE A 1 170 ? -24.809 -3.048 65.219 1.00 76.56 170 ILE A N 1
ATOM 1364 C CA . ILE A 1 170 ? -23.476 -3.601 64.941 1.00 76.56 170 ILE A CA 1
ATOM 1365 C C . ILE A 1 170 ? -23.430 -4.258 63.551 1.00 76.56 170 ILE A C 1
ATOM 1367 O O . ILE A 1 170 ? -22.431 -4.124 62.843 1.00 76.56 170 ILE A O 1
ATOM 1371 N N . SER A 1 171 ? -24.487 -4.970 63.146 1.00 77.94 171 SER A N 1
ATOM 1372 C CA . SER A 1 171 ? -24.592 -5.571 61.809 1.00 77.94 171 SER A CA 1
ATOM 1373 C C . SER A 1 171 ? -24.659 -4.509 60.708 1.00 77.94 171 SER A C 1
ATOM 1375 O O . SER A 1 171 ? -23.955 -4.624 59.704 1.00 77.94 171 SER A O 1
ATOM 1377 N N . ASP A 1 172 ? -25.456 -3.461 60.909 1.00 78.25 172 ASP A N 1
ATOM 1378 C CA . ASP A 1 172 ? -25.622 -2.373 59.942 1.00 78.25 172 ASP A CA 1
ATOM 1379 C C . ASP A 1 172 ? -24.316 -1.573 59.780 1.00 78.25 172 ASP A C 1
ATOM 1381 O O . ASP A 1 172 ? -23.892 -1.292 58.658 1.00 78.25 172 ASP A O 1
ATOM 1385 N N . LEU A 1 173 ? -23.603 -1.307 60.883 1.00 83.06 173 LEU A N 1
ATOM 1386 C CA . LEU A 1 173 ? -22.289 -0.659 60.850 1.00 83.06 173 LEU A CA 1
ATOM 1387 C C . LEU A 1 173 ? -21.237 -1.514 60.128 1.00 83.06 173 LEU A C 1
ATOM 1389 O O . LEU A 1 173 ? -20.456 -0.988 59.336 1.00 83.06 173 LEU A O 1
ATOM 1393 N N . LYS A 1 174 ? -21.226 -2.835 60.359 1.00 80.88 174 LYS A N 1
ATOM 1394 C CA . LYS A 1 174 ? -20.348 -3.762 59.624 1.00 80.88 174 LYS A CA 1
ATOM 1395 C C . LYS A 1 174 ? -20.643 -3.727 58.127 1.00 80.88 174 LYS A C 1
ATOM 1397 O O . LYS A 1 174 ? -19.710 -3.617 57.341 1.00 80.88 174 LYS A O 1
ATOM 1402 N N . SER A 1 175 ? -21.919 -3.757 57.743 1.00 81.12 175 SER A N 1
ATOM 1403 C CA . SER A 1 175 ? -22.332 -3.656 56.340 1.00 81.12 175 SER A CA 1
ATOM 1404 C C . SER A 1 175 ? -21.887 -2.335 55.706 1.00 81.12 175 SER A C 1
ATOM 1406 O O . SER A 1 175 ? -21.380 -2.334 54.585 1.00 81.12 175 SER A O 1
ATOM 1408 N N . LEU A 1 176 ? -22.036 -1.213 56.419 1.00 83.62 176 LEU A N 1
ATOM 1409 C CA . LEU A 1 176 ? -21.587 0.099 55.951 1.00 83.62 176 LEU A CA 1
ATOM 1410 C C . LEU A 1 176 ? -20.062 0.151 55.783 1.00 83.62 176 LEU A C 1
ATOM 1412 O O . LEU A 1 176 ? -19.572 0.630 54.761 1.00 83.62 176 LEU A O 1
ATOM 1416 N N . ALA A 1 177 ? -19.308 -0.373 56.751 1.00 85.06 177 ALA A N 1
ATOM 1417 C CA . ALA A 1 177 ? -17.851 -0.437 56.680 1.00 85.06 177 ALA A CA 1
ATOM 1418 C C . ALA A 1 177 ? -17.375 -1.285 55.489 1.00 85.06 177 ALA A C 1
ATOM 1420 O O . ALA A 1 177 ? -16.460 -0.874 54.775 1.00 85.06 177 ALA A O 1
ATOM 1421 N N . THR A 1 178 ? -18.018 -2.430 55.227 1.00 81.81 178 THR A N 1
ATOM 1422 C CA . THR A 1 178 ? -17.721 -3.268 54.056 1.00 81.81 178 THR A CA 1
ATOM 1423 C C . THR A 1 178 ? -18.019 -2.534 52.749 1.00 81.81 178 THR A C 1
ATOM 1425 O O . THR A 1 178 ? -17.156 -2.499 51.876 1.00 81.81 178 THR A O 1
ATOM 1428 N N . ALA A 1 179 ? -19.170 -1.863 52.637 1.00 83.31 179 ALA A N 1
ATOM 1429 C CA . ALA A 1 179 ? -19.526 -1.097 51.439 1.00 83.31 179 ALA A CA 1
ATOM 1430 C C . ALA A 1 179 ? -18.555 0.070 51.171 1.00 83.31 179 ALA A C 1
ATOM 1432 O O . ALA A 1 179 ? -18.172 0.332 50.027 1.00 83.31 179 ALA A O 1
ATOM 1433 N N . LEU A 1 180 ? -18.110 0.762 52.226 1.00 86.56 180 LEU A N 1
ATOM 1434 C CA . LEU A 1 180 ? -17.104 1.820 52.115 1.00 86.56 180 LEU A CA 1
ATOM 1435 C C . LEU A 1 180 ? -15.731 1.270 51.703 1.00 86.56 180 LEU A C 1
ATOM 1437 O O . LEU A 1 180 ? -15.074 1.870 50.851 1.00 86.56 180 LEU A O 1
ATOM 1441 N N . LEU A 1 181 ? -15.314 0.124 52.251 1.00 89.00 181 LEU A N 1
ATOM 1442 C CA . LEU A 1 181 ? -14.074 -0.555 51.857 1.00 89.00 181 LEU A CA 1
ATOM 1443 C C . LEU A 1 181 ? -14.106 -0.999 50.390 1.00 89.00 181 LEU A C 1
ATOM 1445 O O . LEU A 1 181 ? -13.142 -0.752 49.665 1.00 89.00 181 LEU A O 1
ATOM 1449 N N . GLU A 1 182 ? -15.212 -1.591 49.938 1.00 85.50 182 GLU A N 1
ATOM 1450 C CA . GLU A 1 182 ? -15.419 -1.974 48.536 1.00 85.50 182 GLU A CA 1
ATOM 1451 C C . GLU A 1 182 ? -15.353 -0.750 47.612 1.00 85.50 182 GLU A C 1
ATOM 1453 O O . GLU A 1 182 ? -14.632 -0.767 46.616 1.00 85.50 182 GLU A O 1
ATOM 1458 N N . THR A 1 183 ? -15.997 0.359 47.995 1.00 89.81 183 THR A N 1
ATOM 1459 C CA . THR A 1 183 ? -15.965 1.617 47.228 1.00 89.81 183 THR A CA 1
ATOM 1460 C C . THR A 1 183 ? -14.551 2.201 47.132 1.00 89.81 183 THR A C 1
ATOM 1462 O O . THR A 1 183 ? -14.143 2.703 46.082 1.00 89.81 183 THR A O 1
ATOM 1465 N N . ILE A 1 184 ? -13.779 2.165 48.223 1.00 91.56 184 ILE A N 1
ATOM 1466 C CA . ILE A 1 184 ? -12.378 2.615 48.224 1.00 91.56 184 ILE A CA 1
ATOM 1467 C C . ILE A 1 184 ? -11.532 1.709 47.325 1.00 91.56 184 ILE A C 1
ATOM 1469 O O . ILE A 1 184 ? -10.700 2.206 46.564 1.00 91.56 184 ILE A O 1
ATOM 1473 N N . HIS A 1 185 ? -11.748 0.395 47.389 1.00 93.31 185 HIS A N 1
ATOM 1474 C CA . HIS A 1 185 ? -11.037 -0.565 46.555 1.00 93.31 185 HIS A CA 1
ATOM 1475 C C . HIS A 1 185 ? -11.316 -0.339 45.062 1.00 93.31 185 HIS A C 1
ATOM 1477 O O . HIS A 1 185 ? -10.377 -0.242 44.272 1.00 93.31 185 HIS A O 1
ATOM 1483 N N . GLU A 1 186 ? -12.582 -0.149 44.687 1.00 93.44 186 GLU A N 1
ATOM 1484 C CA . GLU A 1 186 ? -12.988 0.161 43.315 1.00 93.44 186 GLU A CA 1
ATOM 1485 C C . GLU A 1 186 ? -12.373 1.481 42.822 1.00 93.44 186 GLU A C 1
ATOM 1487 O O . GLU A 1 186 ? -11.763 1.526 41.751 1.00 93.44 186 GLU A O 1
ATOM 1492 N N . LYS A 1 187 ? -12.427 2.550 43.629 1.00 95.12 187 LYS A N 1
ATOM 1493 C CA . LYS A 1 187 ? -11.783 3.831 43.284 1.00 95.12 187 LYS A CA 1
ATOM 1494 C C . LYS A 1 187 ? -10.273 3.690 43.092 1.00 95.12 187 LYS A C 1
ATOM 1496 O O . LYS A 1 187 ? -9.722 4.276 42.160 1.00 95.12 187 LYS A O 1
ATOM 1501 N N . ASN A 1 188 ? -9.603 2.903 43.932 1.00 95.44 188 ASN A N 1
ATOM 1502 C CA . ASN A 1 188 ? -8.175 2.626 43.779 1.00 95.44 188 ASN A CA 1
ATOM 1503 C C . ASN A 1 188 ? -7.875 1.878 42.473 1.00 95.44 188 ASN A C 1
ATOM 1505 O O . ASN A 1 188 ? -6.930 2.246 41.773 1.00 95.44 188 ASN A O 1
ATOM 1509 N N . MET A 1 189 ? -8.700 0.893 42.105 1.00 96.31 189 MET A N 1
ATOM 1510 C CA . MET A 1 189 ? -8.586 0.188 40.823 1.00 96.31 189 MET A CA 1
ATOM 1511 C C . MET A 1 189 ? -8.742 1.149 39.637 1.00 96.31 189 MET A C 1
ATOM 1513 O O . MET A 1 189 ? -7.905 1.149 38.734 1.00 96.31 189 MET A O 1
ATOM 1517 N N . VAL A 1 190 ? -9.751 2.028 39.660 1.00 96.88 190 VAL A N 1
ATOM 1518 C CA . VAL A 1 190 ? -9.972 3.037 38.605 1.00 96.88 190 VAL A CA 1
ATOM 1519 C C . VAL A 1 190 ? -8.769 3.974 38.469 1.00 96.88 190 VAL A C 1
ATOM 1521 O O . VAL A 1 190 ? -8.286 4.205 37.360 1.00 96.88 190 VAL A O 1
ATOM 1524 N N . ILE A 1 191 ? -8.228 4.474 39.585 1.00 96.94 191 ILE A N 1
ATOM 1525 C CA . ILE A 1 191 ? -7.028 5.326 39.577 1.00 96.94 191 ILE A CA 1
ATOM 1526 C C . ILE A 1 191 ? -5.820 4.567 39.012 1.00 96.94 191 ILE A C 1
ATOM 1528 O O . ILE A 1 191 ? -5.045 5.132 38.237 1.00 96.94 191 ILE A O 1
ATOM 1532 N N . GLN A 1 192 ? -5.647 3.294 39.372 1.00 96.94 192 GLN A N 1
ATOM 1533 C CA . GLN A 1 192 ? -4.562 2.460 38.858 1.00 96.94 192 GLN A CA 1
ATOM 1534 C C . GLN A 1 192 ? -4.671 2.264 37.340 1.00 96.94 192 GLN A C 1
ATOM 1536 O O . GLN A 1 192 ? -3.682 2.475 36.632 1.00 96.94 192 GLN A O 1
ATOM 1541 N N . HIS A 1 193 ? -5.863 1.943 36.829 1.00 98.06 193 HIS A N 1
ATOM 1542 C CA . HIS A 1 193 ? -6.114 1.852 35.391 1.00 98.06 193 HIS A CA 1
ATOM 1543 C C . HIS A 1 193 ? -5.839 3.183 34.686 1.00 98.06 193 HIS A C 1
ATOM 1545 O O . HIS A 1 193 ? -5.129 3.201 33.681 1.00 98.06 193 HIS A O 1
ATOM 1551 N N . GLN A 1 194 ? -6.300 4.309 35.242 1.00 97.50 194 GLN A N 1
ATOM 1552 C CA . GLN A 1 194 ? -6.027 5.633 34.679 1.00 97.50 194 GLN A CA 1
ATOM 1553 C C . GLN A 1 194 ? -4.522 5.930 34.613 1.00 97.50 194 GLN A C 1
ATOM 1555 O O . GLN A 1 194 ? -4.032 6.423 33.597 1.00 97.50 194 GLN A O 1
ATOM 1560 N N . ARG A 1 195 ? -3.762 5.603 35.668 1.00 97.62 195 ARG A N 1
ATOM 1561 C CA . ARG A 1 195 ? -2.296 5.759 35.686 1.00 97.62 195 ARG A CA 1
ATOM 1562 C C . ARG A 1 195 ? -1.624 4.903 34.613 1.00 97.62 195 ARG A C 1
ATOM 1564 O O . ARG A 1 195 ? -0.714 5.385 33.942 1.00 97.62 195 ARG A O 1
ATOM 1571 N N . GLN A 1 196 ? -2.070 3.661 34.429 1.00 97.19 196 GLN A N 1
ATOM 1572 C CA . GLN A 1 196 ? -1.535 2.769 33.400 1.00 97.19 196 GLN A CA 1
ATOM 1573 C C . GLN A 1 196 ? -1.835 3.289 31.987 1.00 97.19 196 GLN A C 1
ATOM 1575 O O . GLN A 1 196 ? -0.930 3.333 31.153 1.00 97.19 196 GLN A O 1
ATOM 1580 N N . THR A 1 197 ? -3.059 3.756 31.736 1.00 97.38 197 THR A N 1
ATOM 1581 C CA . THR A 1 197 ? -3.444 4.386 30.465 1.00 97.38 197 THR A CA 1
ATOM 1582 C C . THR A 1 197 ? -2.604 5.629 30.189 1.00 97.38 197 THR A C 1
ATOM 1584 O O . THR A 1 197 ? -2.012 5.743 29.116 1.00 97.38 197 THR A O 1
ATOM 1587 N N . ASN A 1 198 ? -2.459 6.520 31.174 1.00 97.81 198 ASN A N 1
ATOM 1588 C CA . ASN A 1 198 ? -1.626 7.717 31.042 1.00 97.81 198 ASN A CA 1
ATOM 1589 C C . ASN A 1 198 ? -0.156 7.370 30.779 1.00 97.81 198 ASN A C 1
ATOM 1591 O O . ASN A 1 198 ? 0.495 8.054 29.996 1.00 97.81 198 ASN A O 1
ATOM 1595 N N . LYS A 1 199 ? 0.366 6.286 31.368 1.00 97.94 199 LYS A N 1
ATOM 1596 C CA . LYS A 1 199 ? 1.724 5.799 31.088 1.00 97.94 199 LYS A CA 1
ATOM 1597 C C . LYS A 1 199 ? 1.886 5.365 29.627 1.00 97.94 199 LYS A C 1
ATOM 1599 O O . LYS A 1 199 ? 2.879 5.714 28.996 1.00 97.94 199 LYS A O 1
ATOM 1604 N N . ILE A 1 200 ? 0.914 4.635 29.074 1.00 97.19 200 ILE A N 1
ATOM 1605 C CA . ILE A 1 200 ? 0.932 4.215 27.661 1.00 97.19 200 ILE A CA 1
ATOM 1606 C C . ILE A 1 200 ? 0.853 5.434 26.735 1.00 97.19 200 ILE A C 1
ATOM 1608 O O . ILE A 1 200 ? 1.610 5.516 25.767 1.00 97.19 200 ILE A O 1
ATOM 1612 N N . LEU A 1 201 ? -0.031 6.389 27.038 1.00 97.88 201 LEU A N 1
ATOM 1613 C CA . LEU A 1 201 ? -0.149 7.635 26.278 1.00 97.88 201 LEU A CA 1
ATOM 1614 C C . LEU A 1 201 ? 1.150 8.445 26.332 1.00 97.88 201 LEU A C 1
ATOM 1616 O O . LEU A 1 201 ? 1.640 8.851 25.285 1.00 97.88 201 LEU A O 1
ATOM 1620 N N . GLY A 1 202 ? 1.752 8.599 27.514 1.00 97.62 202 GLY A N 1
ATOM 1621 C CA . GLY A 1 202 ? 3.038 9.278 27.681 1.00 97.62 202 GLY A CA 1
ATOM 1622 C C . GLY A 1 202 ? 4.158 8.634 26.860 1.00 97.62 202 GLY A C 1
ATOM 1623 O O . GLY A 1 202 ? 4.898 9.337 26.181 1.00 97.62 202 GLY A O 1
ATOM 1624 N N . ASN A 1 203 ? 4.232 7.299 26.832 1.00 97.56 203 ASN A N 1
ATOM 1625 C CA . ASN A 1 203 ? 5.204 6.586 25.999 1.00 97.56 203 ASN A CA 1
ATOM 1626 C C . ASN A 1 203 ? 4.992 6.850 24.500 1.00 97.56 203 ASN A C 1
ATOM 1628 O O . ASN A 1 203 ? 5.959 7.073 23.777 1.00 97.56 203 ASN A O 1
ATOM 1632 N N . ARG A 1 204 ? 3.737 6.845 24.030 1.00 97.88 204 ARG A N 1
ATOM 1633 C CA . ARG A 1 204 ? 3.411 7.152 22.627 1.00 97.88 204 ARG A CA 1
ATOM 1634 C C . ARG A 1 204 ? 3.740 8.598 22.271 1.00 97.88 204 ARG A C 1
ATOM 1636 O O . ARG A 1 204 ? 4.275 8.836 21.196 1.00 97.88 204 ARG A O 1
ATOM 1643 N N . VAL A 1 205 ? 3.459 9.548 23.164 1.00 97.69 205 VAL A N 1
ATOM 1644 C CA . VAL A 1 205 ? 3.834 10.958 22.981 1.00 97.69 205 VAL A CA 1
ATOM 1645 C C . VAL A 1 205 ? 5.352 11.088 22.867 1.00 97.69 205 VAL A C 1
ATOM 1647 O O . VAL A 1 205 ? 5.824 11.656 21.892 1.00 97.69 205 VAL A O 1
ATOM 1650 N N . ALA A 1 206 ? 6.120 10.467 23.766 1.00 97.12 206 ALA A N 1
ATOM 1651 C CA . ALA A 1 206 ? 7.582 10.475 23.692 1.00 97.12 206 ALA A CA 1
ATOM 1652 C C . ALA A 1 206 ? 8.121 9.824 22.399 1.00 97.12 206 ALA A C 1
ATOM 1654 O O . ALA A 1 206 ? 9.097 10.294 21.812 1.00 97.12 206 ALA A O 1
ATOM 1655 N N . GLU A 1 207 ? 7.485 8.750 21.920 1.00 96.56 207 GLU A N 1
ATOM 1656 C CA . GLU A 1 207 ? 7.827 8.130 20.636 1.00 96.56 207 GLU A CA 1
ATOM 1657 C C . GLU A 1 207 ? 7.556 9.077 19.458 1.00 96.56 207 GLU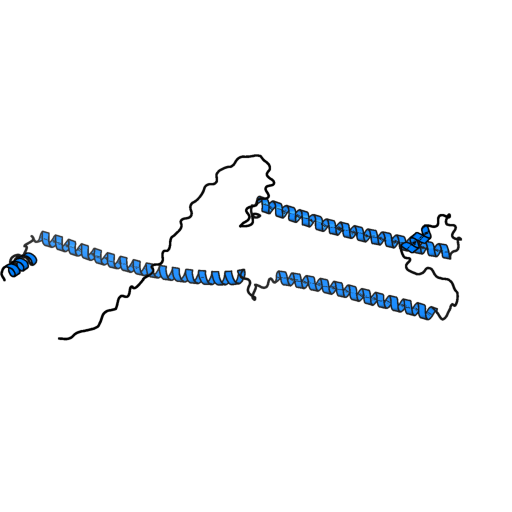 A C 1
ATOM 1659 O O . GLU A 1 207 ? 8.399 9.211 18.569 1.00 96.56 207 GLU A O 1
ATOM 1664 N N . LEU A 1 208 ? 6.404 9.753 19.456 1.00 96.25 208 LEU A N 1
ATOM 1665 C CA . LEU A 1 208 ? 6.050 10.744 18.440 1.00 96.25 208 LEU A CA 1
ATOM 1666 C C . LEU A 1 208 ? 6.994 11.946 18.475 1.00 96.25 208 LEU A C 1
ATOM 1668 O O . LEU A 1 208 ? 7.459 12.362 17.420 1.00 96.25 208 LEU A O 1
ATOM 1672 N N . GLU A 1 209 ? 7.353 12.447 19.656 1.00 95.19 209 GLU A N 1
ATOM 1673 C CA . GLU A 1 209 ? 8.352 13.509 19.822 1.00 95.19 209 GLU A CA 1
ATOM 1674 C C . GLU A 1 209 ? 9.720 13.087 19.270 1.00 95.19 209 GLU A C 1
ATOM 1676 O O . GLU A 1 209 ? 10.395 13.869 18.602 1.00 95.19 209 GLU A O 1
ATOM 1681 N N . LYS A 1 210 ? 10.133 11.831 19.484 1.00 95.44 210 LYS A N 1
ATOM 1682 C CA . LYS A 1 210 ? 11.380 11.304 18.911 1.00 95.44 210 LYS A CA 1
ATOM 1683 C C . LYS A 1 210 ? 11.310 11.208 17.384 1.00 95.44 210 LYS A C 1
ATOM 1685 O O . LYS A 1 210 ? 12.272 11.573 16.703 1.00 95.44 210 LYS A O 1
ATOM 1690 N N . LYS A 1 211 ? 10.193 10.716 16.837 1.00 94.12 211 LYS A N 1
ATOM 1691 C CA . LYS A 1 211 ? 9.968 10.651 15.382 1.00 94.12 211 LYS A CA 1
ATOM 1692 C C . LYS A 1 211 ? 9.966 12.048 14.768 1.00 94.12 211 LYS A C 1
ATOM 1694 O O . LYS A 1 211 ? 10.625 12.249 13.756 1.00 94.12 211 LYS A O 1
ATOM 1699 N N . LEU A 1 212 ? 9.313 13.006 15.422 1.00 90.38 212 LEU A N 1
ATOM 1700 C CA . LEU A 1 212 ? 9.293 14.409 15.023 1.00 90.38 212 LEU A CA 1
ATOM 1701 C C . LEU A 1 212 ? 10.709 14.988 14.950 1.00 90.38 212 LEU A C 1
ATOM 1703 O O . LEU A 1 212 ? 11.122 15.425 13.883 1.00 90.38 212 LEU A O 1
ATOM 1707 N N . ARG A 1 213 ? 11.498 14.873 16.026 1.00 89.12 213 ARG A N 1
ATOM 1708 C CA . ARG A 1 213 ? 12.903 15.325 16.036 1.00 89.12 213 ARG A CA 1
ATOM 1709 C C . ARG A 1 213 ? 13.741 14.675 14.935 1.00 89.12 213 ARG A C 1
ATOM 1711 O O . ARG A 1 213 ? 14.598 15.317 14.341 1.00 89.12 213 ARG A O 1
ATOM 1718 N N . THR A 1 214 ? 13.503 13.394 14.654 1.00 88.56 214 THR A N 1
ATOM 1719 C CA . THR A 1 214 ? 14.208 12.686 13.573 1.00 88.56 214 THR A CA 1
ATOM 1720 C C . THR A 1 214 ? 13.861 13.281 12.207 1.00 88.56 214 THR A C 1
ATOM 1722 O O . THR A 1 214 ? 14.752 13.477 11.385 1.00 88.56 214 THR A O 1
ATOM 1725 N N . LEU A 1 215 ? 12.587 13.605 11.970 1.00 86.38 215 LEU A N 1
ATOM 1726 C CA . LEU A 1 215 ? 12.134 14.243 10.732 1.00 86.38 215 LEU A CA 1
ATOM 1727 C C . LEU A 1 215 ? 12.635 15.688 10.593 1.00 86.38 215 LEU A C 1
ATOM 1729 O O . LEU A 1 215 ? 12.979 16.096 9.483 1.00 86.38 215 LEU A O 1
ATOM 1733 N N . GLU A 1 216 ? 12.717 16.436 11.696 1.00 82.88 216 GLU A N 1
ATOM 1734 C CA . GLU A 1 216 ? 13.315 17.777 11.742 1.00 82.88 216 GLU A CA 1
ATOM 1735 C C . GLU A 1 216 ? 14.800 17.735 11.354 1.00 82.88 216 GLU A C 1
ATOM 1737 O O . GLU A 1 216 ? 15.220 18.470 10.463 1.00 82.88 216 GLU A O 1
ATOM 1742 N N . ILE A 1 217 ? 15.583 16.825 11.953 1.00 82.56 217 ILE A N 1
ATOM 1743 C CA . ILE A 1 217 ? 17.016 16.651 11.645 1.00 82.56 217 ILE A CA 1
ATOM 1744 C C . ILE A 1 217 ? 17.222 16.201 10.195 1.00 82.56 217 ILE A C 1
ATOM 1746 O O . ILE A 1 217 ? 18.150 16.655 9.529 1.00 82.56 217 ILE A O 1
ATOM 1750 N N . ALA A 1 218 ? 16.360 15.316 9.692 1.00 79.25 218 ALA A N 1
ATOM 1751 C CA . ALA A 1 218 ? 16.451 14.820 8.324 1.00 79.25 218 ALA A CA 1
ATOM 1752 C C . ALA A 1 218 ? 16.014 15.860 7.271 1.00 79.25 218 ALA A C 1
ATOM 1754 O O . ALA A 1 218 ? 16.173 15.612 6.079 1.00 79.25 218 ALA A O 1
ATOM 1755 N N . GLY A 1 219 ? 15.454 17.009 7.675 1.00 77.56 219 GLY A N 1
ATOM 1756 C CA . GLY A 1 219 ? 14.953 18.039 6.756 1.00 77.56 219 GLY A CA 1
ATOM 1757 C C . GLY A 1 219 ? 13.706 17.620 5.963 1.00 77.56 219 GLY A C 1
ATOM 1758 O O . GLY A 1 219 ? 13.278 18.329 5.053 1.00 77.56 219 GLY A O 1
ATOM 1759 N N . LEU A 1 220 ? 13.098 16.481 6.311 1.00 68.25 220 LEU A N 1
ATOM 1760 C CA . LEU A 1 220 ? 11.899 15.935 5.660 1.00 68.25 220 LEU A CA 1
ATOM 1761 C C . LEU A 1 220 ? 10.602 16.563 6.192 1.00 68.25 220 LEU A C 1
ATOM 1763 O O . LEU A 1 220 ? 9.520 16.254 5.700 1.00 68.25 220 LEU A O 1
ATOM 1767 N N . TRP A 1 221 ? 10.702 17.434 7.198 1.00 64.94 221 TRP A N 1
ATOM 1768 C CA . TRP A 1 221 ? 9.558 18.106 7.815 1.00 64.94 221 TRP A CA 1
ATOM 1769 C C . TRP A 1 221 ? 9.196 19.456 7.175 1.00 64.94 221 TRP A C 1
ATOM 1771 O O . TRP A 1 221 ? 8.204 20.078 7.548 1.00 64.94 221 TRP A O 1
ATOM 1781 N N . SER A 1 222 ? 9.959 19.902 6.174 1.00 61.53 222 SER A N 1
ATOM 1782 C CA . SER A 1 222 ? 9.610 21.082 5.377 1.00 61.53 222 SER A CA 1
ATOM 1783 C C . SER A 1 222 ? 8.537 20.737 4.339 1.00 61.53 222 SER A C 1
ATOM 1785 O O . SER A 1 222 ? 8.810 20.063 3.346 1.00 61.53 222 SER A O 1
ATOM 1787 N N . LEU A 1 223 ? 7.316 21.231 4.552 1.00 51.06 223 LEU A N 1
ATOM 1788 C CA . LEU A 1 223 ? 6.238 21.211 3.559 1.00 51.06 223 LEU A CA 1
ATOM 1789 C C . LEU A 1 223 ? 6.694 21.894 2.250 1.00 51.06 223 LEU A C 1
ATOM 1791 O O . LEU A 1 223 ? 7.253 22.997 2.308 1.00 51.06 223 LEU A O 1
ATOM 1795 N N . PRO A 1 224 ? 6.413 21.326 1.062 1.00 42.31 224 PRO A N 1
ATOM 1796 C CA . PRO A 1 224 ? 6.573 22.045 -0.196 1.00 42.31 224 PRO A CA 1
ATOM 1797 C C . PRO A 1 224 ? 5.569 23.209 -0.236 1.00 42.31 224 PRO A C 1
ATOM 1799 O O . PRO A 1 224 ? 4.379 22.997 -0.445 1.00 42.31 224 PRO A O 1
ATOM 1802 N N . GLY A 1 225 ? 6.038 24.441 -0.007 1.00 50.50 225 GLY A N 1
ATOM 1803 C CA . GLY A 1 225 ? 5.242 25.656 -0.237 1.00 50.50 225 GLY A CA 1
ATOM 1804 C C . GLY A 1 225 ? 4.957 26.574 0.958 1.00 50.50 225 GLY A C 1
ATOM 1805 O O . GLY A 1 225 ? 4.114 27.455 0.822 1.00 50.50 225 GLY A O 1
ATOM 1806 N N . GLY A 1 226 ? 5.643 26.444 2.096 1.00 41.97 226 GLY A N 1
ATOM 1807 C CA . GLY A 1 226 ? 5.481 27.363 3.232 1.00 41.97 226 GLY A CA 1
ATOM 1808 C C . GLY A 1 226 ? 6.662 28.316 3.405 1.00 41.97 226 GLY A C 1
ATOM 1809 O O . GLY A 1 226 ? 7.643 27.972 4.059 1.00 41.97 226 GLY A O 1
ATOM 1810 N N . LYS A 1 227 ? 6.572 29.536 2.862 1.00 46.28 227 LYS A N 1
ATOM 1811 C CA . LYS A 1 227 ? 7.244 30.686 3.485 1.00 46.28 227 LYS A CA 1
ATOM 1812 C C . LYS A 1 227 ? 6.522 30.900 4.808 1.00 46.28 227 LYS A C 1
ATOM 1814 O O . LYS A 1 227 ? 5.416 31.405 4.769 1.00 46.28 227 LYS A O 1
ATOM 1819 N N . ASP A 1 228 ? 7.079 30.362 5.881 1.00 42.56 228 ASP A N 1
ATOM 1820 C CA . ASP A 1 228 ? 6.967 30.824 7.268 1.00 42.56 228 ASP A CA 1
ATOM 1821 C C . ASP A 1 228 ? 7.616 29.744 8.128 1.00 42.56 228 ASP A C 1
ATOM 1823 O O . ASP A 1 228 ? 6.981 28.914 8.779 1.00 42.56 228 ASP A O 1
ATOM 1827 N N . THR A 1 229 ? 8.945 29.723 8.068 1.00 46.53 229 THR A N 1
ATOM 1828 C CA . THR A 1 229 ? 9.751 29.032 9.059 1.00 46.53 229 THR A CA 1
ATOM 1829 C C . THR A 1 229 ? 9.406 29.652 10.408 1.00 46.53 229 THR A C 1
ATOM 1831 O O . THR A 1 229 ? 9.779 30.796 10.671 1.00 46.53 229 THR A O 1
ATOM 1834 N N . ILE A 1 230 ? 8.724 28.908 11.281 1.00 48.09 230 ILE A N 1
ATOM 1835 C CA . ILE A 1 230 ? 8.722 29.213 12.713 1.00 48.09 230 ILE A CA 1
ATOM 1836 C C . ILE A 1 230 ? 10.146 28.913 13.197 1.00 48.09 230 ILE A C 1
ATOM 1838 O O . ILE A 1 230 ? 10.455 27.835 13.699 1.00 48.09 230 ILE A O 1
ATOM 1842 N N . MET A 1 231 ? 11.055 29.853 12.931 1.00 37.25 231 MET A N 1
ATOM 1843 C CA . MET A 1 231 ? 12.403 29.870 13.470 1.00 37.25 231 MET A CA 1
ATOM 1844 C C . MET A 1 231 ? 12.267 30.147 14.965 1.00 37.25 231 MET A C 1
ATOM 1846 O O . MET A 1 231 ? 12.111 31.294 15.375 1.00 37.25 231 MET A O 1
ATOM 1850 N N . PHE A 1 232 ? 12.393 29.119 15.799 1.00 41.38 232 PHE A N 1
ATOM 1851 C CA . PHE A 1 232 ? 13.070 29.326 17.076 1.00 41.38 232 PHE A CA 1
ATOM 1852 C C . PHE A 1 232 ? 14.561 29.452 16.754 1.00 41.38 232 PHE A C 1
ATOM 1854 O O . PHE A 1 232 ? 15.311 28.482 16.779 1.00 41.38 232 PHE A O 1
ATOM 1861 N N . SER A 1 233 ? 14.962 30.639 16.301 1.00 36.66 233 SER A N 1
ATOM 1862 C CA . SER A 1 233 ? 16.350 30.950 15.977 1.00 36.66 233 SER A CA 1
ATOM 1863 C C . SER A 1 233 ? 17.150 31.172 17.259 1.00 36.66 233 SER A C 1
ATOM 1865 O O . SER A 1 233 ? 16.905 32.134 17.984 1.00 36.66 233 SER A O 1
ATOM 1867 N N . ASP A 1 234 ? 18.121 30.292 17.490 1.00 34.84 234 ASP A N 1
ATOM 1868 C CA . ASP A 1 234 ? 19.258 30.497 18.389 1.00 34.84 234 ASP A CA 1
ATOM 1869 C C . ASP A 1 234 ? 20.346 31.279 17.612 1.00 34.84 234 ASP A C 1
ATOM 1871 O O . ASP A 1 234 ? 20.700 30.868 16.499 1.00 34.84 234 ASP A O 1
ATOM 1875 N N . PRO A 1 235 ? 20.839 32.442 18.085 1.00 45.09 235 PRO A N 1
ATOM 1876 C CA . PRO A 1 235 ? 21.681 33.318 17.284 1.00 45.09 235 PRO A CA 1
ATOM 1877 C C . PRO A 1 235 ? 23.159 32.975 17.486 1.00 45.09 235 PRO A C 1
ATOM 1879 O O . PRO A 1 235 ? 23.877 33.671 18.199 1.00 45.09 235 PRO A O 1
ATOM 1882 N N . ALA A 1 236 ? 23.647 31.930 16.822 1.00 40.00 236 ALA A N 1
ATOM 1883 C CA . ALA A 1 236 ? 25.083 31.754 16.638 1.00 40.00 236 ALA A CA 1
ATOM 1884 C C . ALA A 1 236 ? 25.394 30.896 15.405 1.00 40.00 236 ALA A C 1
ATOM 1886 O O . ALA A 1 236 ? 25.167 29.692 15.416 1.00 40.00 236 ALA A O 1
ATOM 1887 N N . LEU A 1 237 ? 26.002 31.544 14.400 1.00 37.97 237 LEU A N 1
ATOM 1888 C CA . LEU A 1 237 ? 26.967 31.044 13.399 1.00 37.97 237 LEU A CA 1
ATOM 1889 C C . LEU A 1 237 ? 26.610 31.351 11.927 1.00 37.97 237 LEU A C 1
ATOM 1891 O O . LEU A 1 237 ? 25.436 31.417 11.564 1.00 37.97 237 LEU A O 1
ATOM 1895 N N . PRO A 1 238 ? 27.628 31.623 11.079 1.00 41.56 238 PRO A N 1
ATOM 1896 C CA . PRO A 1 238 ? 27.465 32.392 9.856 1.00 41.56 238 PRO A CA 1
ATOM 1897 C C . PRO A 1 238 ? 27.193 31.542 8.611 1.00 41.56 238 PRO A C 1
ATOM 1899 O O . PRO A 1 238 ? 27.646 30.411 8.457 1.00 41.56 238 PRO A O 1
ATOM 1902 N N . VAL A 1 239 ? 26.464 32.185 7.701 1.00 47.06 239 VAL A N 1
ATOM 1903 C CA . VAL A 1 239 ? 26.035 31.757 6.368 1.00 47.06 239 VAL A CA 1
ATOM 1904 C C . VAL A 1 239 ? 27.206 31.251 5.515 1.00 47.06 239 VAL A C 1
ATOM 1906 O O . VAL A 1 239 ? 28.110 32.016 5.185 1.00 47.06 239 VAL A O 1
ATOM 1909 N N . ALA A 1 240 ? 27.137 29.991 5.074 1.00 37.72 240 ALA A N 1
ATOM 1910 C CA . ALA A 1 240 ? 28.008 29.434 4.042 1.00 37.72 240 ALA A CA 1
ATOM 1911 C C . ALA A 1 240 ? 27.205 29.089 2.772 1.00 37.72 240 ALA A C 1
ATOM 1913 O O . ALA A 1 240 ? 26.279 28.285 2.795 1.00 37.72 240 ALA A O 1
ATOM 1914 N N . GLN A 1 241 ? 27.588 29.759 1.679 1.00 36.34 241 GLN A N 1
ATOM 1915 C CA . GLN A 1 241 ? 27.493 29.378 0.261 1.00 36.34 241 GLN A CA 1
ATOM 1916 C C . GLN A 1 241 ? 26.277 28.570 -0.225 1.00 36.34 241 GLN A C 1
ATOM 1918 O O . GLN A 1 241 ? 26.241 27.344 -0.182 1.00 36.34 241 GLN A O 1
ATOM 1923 N N . ARG A 1 242 ? 25.360 29.273 -0.900 1.00 35.72 242 ARG A N 1
ATOM 1924 C CA . ARG A 1 242 ? 24.397 28.677 -1.834 1.00 35.72 242 ARG A CA 1
ATOM 1925 C C . ARG A 1 242 ? 24.990 28.718 -3.248 1.00 35.72 242 ARG A C 1
ATOM 1927 O O . ARG A 1 242 ? 24.935 29.751 -3.914 1.00 35.72 242 ARG A O 1
ATOM 1934 N N . SER A 1 243 ? 25.586 27.618 -3.699 1.00 36.06 243 SER A N 1
ATOM 1935 C CA . SER A 1 243 ? 25.937 27.408 -5.107 1.00 36.06 243 SER A CA 1
ATOM 1936 C C . SER A 1 243 ? 24.655 27.191 -5.918 1.00 36.06 243 SER A C 1
ATOM 1938 O O . SER A 1 243 ? 23.810 26.359 -5.594 1.00 36.06 243 SER A O 1
ATOM 1940 N N . ARG A 1 244 ? 24.481 28.011 -6.955 1.00 38.56 244 ARG A N 1
ATOM 1941 C CA . ARG A 1 244 ? 23.334 28.012 -7.866 1.00 38.56 244 ARG A CA 1
ATOM 1942 C C . ARG A 1 244 ? 23.737 27.242 -9.125 1.00 38.56 244 ARG A C 1
ATOM 1944 O O . ARG A 1 244 ? 24.585 27.720 -9.870 1.00 38.56 244 ARG A O 1
ATOM 1951 N N . SER A 1 245 ? 23.158 26.070 -9.358 1.00 34.81 245 SER A N 1
ATOM 1952 C CA . SER A 1 245 ? 23.263 25.349 -10.634 1.00 34.81 245 SER A CA 1
ATOM 1953 C C . SER A 1 245 ? 22.186 25.846 -11.617 1.00 34.81 245 SER A C 1
ATOM 1955 O O . SER A 1 245 ? 21.057 26.108 -11.191 1.00 34.81 245 SER A O 1
ATOM 1957 N N . PRO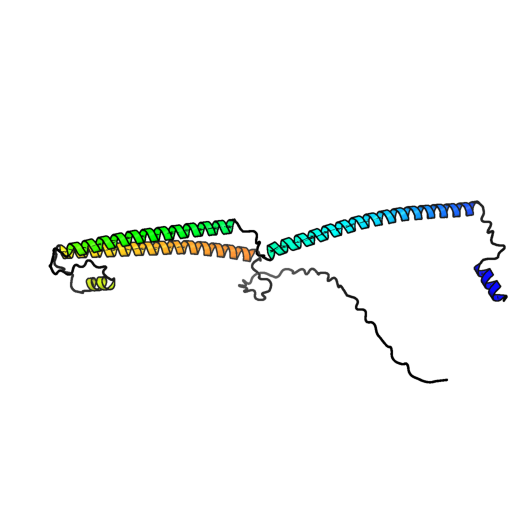 A 1 246 ? 22.496 26.016 -12.918 1.00 44.97 246 PRO A N 1
ATOM 1958 C CA . PRO A 1 246 ? 21.528 26.459 -13.915 1.00 44.97 246 PRO A CA 1
ATOM 1959 C C . PRO A 1 246 ? 20.828 25.263 -14.581 1.00 44.97 246 PRO A C 1
ATOM 1961 O O . PRO A 1 246 ? 21.479 24.369 -15.116 1.00 44.97 246 PRO A O 1
ATOM 1964 N N . LEU A 1 247 ? 19.493 25.263 -14.569 1.00 35.34 247 LEU A N 1
ATOM 1965 C CA . LEU A 1 247 ? 18.667 24.392 -15.408 1.00 35.34 247 LEU A CA 1
ATOM 1966 C C . LEU A 1 247 ? 18.603 24.974 -16.829 1.00 35.34 247 LEU A C 1
ATOM 1968 O O . LEU A 1 247 ? 18.224 26.131 -17.010 1.00 35.34 247 LEU A O 1
ATOM 1972 N N . LEU A 1 248 ? 18.973 24.163 -17.822 1.00 39.19 248 LEU A N 1
ATOM 1973 C CA . LEU A 1 248 ? 18.783 24.437 -19.246 1.00 39.19 248 LEU A CA 1
ATOM 1974 C C . LEU A 1 248 ? 17.292 24.330 -19.591 1.00 39.19 248 LEU A C 1
ATOM 1976 O O . LEU A 1 248 ? 16.698 23.260 -19.483 1.00 39.19 248 LEU A O 1
ATOM 1980 N N . ALA A 1 249 ? 16.697 25.444 -20.013 1.00 35.19 249 ALA A N 1
ATOM 1981 C CA . ALA A 1 249 ? 15.371 25.481 -20.611 1.00 35.19 249 ALA A CA 1
ATOM 1982 C C . ALA A 1 249 ? 15.491 25.149 -22.106 1.00 35.19 249 ALA A C 1
ATOM 1984 O O . ALA A 1 249 ? 15.991 25.957 -22.888 1.00 35.19 249 ALA A O 1
ATOM 1985 N N . PHE A 1 250 ? 15.035 23.961 -22.500 1.00 32.19 250 PHE A N 1
ATOM 1986 C CA . PHE A 1 250 ? 14.757 23.647 -23.898 1.00 32.19 250 PHE A CA 1
ATOM 1987 C C . PHE A 1 250 ? 13.493 24.402 -24.319 1.00 32.19 250 PHE A C 1
ATOM 1989 O O . PHE A 1 250 ? 12.418 24.199 -23.758 1.00 32.19 250 PHE A O 1
ATOM 1996 N N . THR A 1 251 ? 13.629 25.314 -25.279 1.00 37.25 251 THR A N 1
ATOM 1997 C CA . THR A 1 251 ? 12.499 25.993 -25.912 1.00 37.25 251 THR A CA 1
ATOM 1998 C C . THR A 1 251 ? 12.021 25.173 -27.106 1.00 37.25 251 THR A C 1
ATOM 2000 O O . THR A 1 251 ? 12.699 25.158 -28.133 1.00 37.25 251 THR A O 1
ATOM 2003 N N . ASP A 1 252 ? 10.847 24.557 -26.996 1.00 31.89 252 ASP A N 1
ATOM 2004 C CA . ASP A 1 252 ? 10.047 24.137 -28.148 1.00 31.89 252 ASP A CA 1
ATOM 2005 C C . ASP A 1 252 ? 9.240 25.341 -28.660 1.00 31.89 252 ASP A C 1
ATOM 2007 O O . ASP A 1 252 ? 8.514 25.994 -27.906 1.00 31.89 252 ASP A O 1
ATOM 2011 N N . LYS A 1 253 ? 9.371 25.658 -29.952 1.00 32.88 253 LYS A N 1
ATOM 2012 C CA . LYS A 1 253 ? 8.479 26.581 -30.668 1.00 32.88 253 LYS A CA 1
ATOM 2013 C C . LYS A 1 253 ? 7.645 25.774 -31.668 1.00 32.88 253 LYS A C 1
ATOM 2015 O O . LYS A 1 253 ? 8.240 25.163 -32.552 1.00 32.88 253 LYS A O 1
ATOM 2020 N N . PRO A 1 254 ? 6.304 25.831 -31.625 1.00 35.97 254 PRO A N 1
ATOM 2021 C CA . PRO A 1 254 ? 5.476 25.329 -32.712 1.00 35.97 254 PRO A CA 1
ATOM 2022 C C . PRO A 1 254 ? 5.322 26.400 -33.806 1.00 35.97 254 PRO A C 1
ATOM 2024 O O . PRO A 1 254 ? 4.980 27.553 -33.530 1.00 35.97 254 PRO A O 1
ATOM 2027 N N . GLN A 1 255 ? 5.575 26.015 -35.060 1.00 30.70 255 GLN A N 1
ATOM 2028 C CA . GLN A 1 255 ? 5.270 26.809 -36.253 1.00 30.70 255 GLN A CA 1
ATOM 2029 C C . GLN A 1 255 ? 3.747 26.897 -36.445 1.00 30.70 255 GLN A C 1
ATOM 2031 O O . GLN A 1 255 ? 3.070 25.876 -36.543 1.00 30.70 255 GLN A O 1
ATOM 2036 N N . LYS A 1 256 ? 3.210 28.122 -36.521 1.00 33.03 256 LYS A N 1
ATOM 2037 C CA . LYS A 1 256 ? 1.863 28.401 -37.034 1.00 33.03 256 LYS A CA 1
ATOM 2038 C C . LYS A 1 256 ? 1.967 28.882 -38.477 1.00 33.03 256 LYS A C 1
ATOM 2040 O O . LYS A 1 256 ? 2.624 29.880 -38.758 1.00 33.03 256 LYS A O 1
ATOM 2045 N N . THR A 1 257 ? 1.292 28.157 -39.354 1.00 30.80 257 THR A N 1
ATOM 2046 C CA . THR A 1 257 ? 1.012 28.496 -40.747 1.00 30.80 257 THR A CA 1
ATOM 2047 C C . THR A 1 257 ? -0.220 29.402 -40.775 1.00 30.80 257 THR A C 1
ATOM 2049 O O . THR A 1 257 ? -1.296 28.965 -40.375 1.00 30.80 257 THR A O 1
ATOM 2052 N N . GLU A 1 258 ? -0.089 30.645 -41.239 1.00 32.00 258 GLU A N 1
ATOM 2053 C CA . GLU A 1 258 ? -1.234 31.489 -41.605 1.00 32.00 258 GLU A CA 1
ATOM 2054 C C . GLU A 1 258 ? -1.247 31.677 -43.123 1.00 32.00 258 GLU A C 1
ATOM 2056 O O . GLU A 1 258 ? -0.336 32.255 -43.714 1.00 32.00 258 GLU A O 1
ATOM 2061 N N . ALA A 1 259 ? -2.292 31.133 -43.745 1.00 30.81 259 ALA A N 1
ATOM 2062 C CA . ALA A 1 259 ? -2.664 31.379 -45.124 1.00 30.81 259 ALA A CA 1
ATOM 2063 C C . ALA A 1 259 ? -3.403 32.723 -45.195 1.00 30.81 259 ALA A C 1
ATOM 2065 O O . ALA A 1 259 ? -4.469 32.879 -44.602 1.00 30.81 259 ALA A O 1
ATOM 2066 N N . GLN A 1 260 ? -2.840 33.686 -45.922 1.00 32.19 260 GLN A N 1
ATOM 2067 C CA . GLN A 1 260 ? -3.528 34.920 -46.284 1.00 32.19 260 GLN A CA 1
ATOM 2068 C C . GLN A 1 260 ? -4.276 34.698 -47.598 1.00 32.19 260 GLN A C 1
ATOM 2070 O O . GLN A 1 260 ? -3.679 34.399 -48.631 1.00 32.19 260 GLN A O 1
ATOM 2075 N N . GLY A 1 261 ? -5.601 34.808 -47.528 1.00 30.17 261 GLY A N 1
ATOM 2076 C CA . GLY A 1 261 ? -6.465 34.923 -48.688 1.00 30.17 261 GLY A CA 1
ATOM 2077 C C . GLY A 1 261 ? -6.615 36.386 -49.087 1.00 30.17 261 GLY A C 1
ATOM 2078 O O . GLY A 1 261 ? -7.038 37.202 -48.277 1.00 30.17 261 GLY A O 1
ATOM 2079 N N . GLU A 1 262 ? -6.347 36.688 -50.352 1.00 33.06 262 GLU A N 1
ATOM 2080 C CA . GLU A 1 262 ? -6.894 37.854 -51.039 1.00 33.06 262 GLU A CA 1
ATOM 2081 C C . GLU A 1 262 ? -7.441 37.385 -52.386 1.00 33.06 262 GLU A C 1
ATOM 2083 O O . GLU A 1 262 ? -6.707 37.067 -53.319 1.00 33.06 262 GLU A O 1
ATOM 2088 N N . HIS A 1 263 ? -8.767 37.291 -52.471 1.00 29.45 263 HIS A N 1
ATOM 2089 C CA . HIS A 1 263 ? -9.476 37.056 -53.718 1.00 29.45 263 HIS A CA 1
ATOM 2090 C C . HIS A 1 263 ? -10.693 37.978 -53.743 1.00 29.45 263 HIS A C 1
ATOM 2092 O O . HIS A 1 263 ? -11.738 37.652 -53.193 1.00 29.45 263 HIS A O 1
ATOM 2098 N N . LEU A 1 264 ? -10.541 39.156 -54.352 1.00 32.19 264 LEU A N 1
ATOM 2099 C CA . LEU A 1 264 ? -11.660 39.999 -54.770 1.00 32.19 264 LEU A CA 1
ATOM 2100 C C . LEU A 1 264 ? -11.179 41.030 -55.795 1.00 32.19 264 LEU A C 1
ATOM 2102 O O . LEU A 1 264 ? -10.646 42.069 -55.434 1.00 32.19 264 LEU A O 1
ATOM 2106 N N . GLN A 1 265 ? -11.398 40.726 -57.075 1.00 33.94 265 GLN A N 1
ATOM 2107 C CA . GLN A 1 265 ? -12.087 41.620 -58.013 1.00 33.94 265 GLN A CA 1
ATOM 2108 C C . GLN A 1 265 ? -12.265 40.911 -59.361 1.00 33.94 265 GLN A C 1
ATOM 2110 O O . GLN A 1 265 ? -11.322 40.678 -60.112 1.00 33.94 265 GLN A O 1
ATOM 2115 N N . ARG A 1 266 ? -13.518 40.553 -59.654 1.00 33.81 266 ARG A N 1
ATOM 2116 C CA . ARG A 1 266 ? -13.999 40.196 -60.990 1.00 33.81 266 ARG A CA 1
ATOM 2117 C C . ARG A 1 266 ? -15.357 40.868 -61.176 1.00 33.81 266 ARG A C 1
ATOM 2119 O O . ARG A 1 266 ? -16.298 40.502 -60.479 1.00 33.81 266 ARG A O 1
ATOM 2126 N N . LYS A 1 267 ? -15.384 41.873 -62.053 1.00 33.47 267 LYS A N 1
ATOM 2127 C CA . LYS A 1 267 ? -16.487 42.564 -62.766 1.00 33.47 267 LYS A CA 1
ATOM 2128 C C . LYS A 1 267 ? -15.831 43.848 -63.310 1.00 33.47 267 LYS A C 1
ATOM 2130 O O . LYS A 1 267 ? -15.1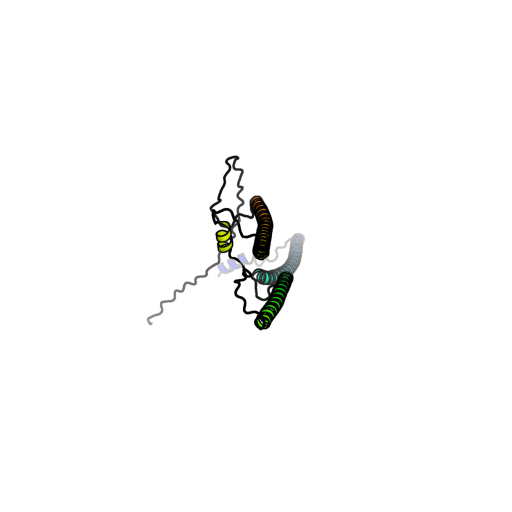10 44.478 -62.551 1.00 33.47 267 LYS A O 1
ATOM 2135 N N . GLU A 1 268 ? -15.944 44.297 -64.552 1.00 35.94 268 GLU A N 1
ATOM 2136 C CA . GLU A 1 268 ? -16.822 44.040 -65.701 1.00 35.94 268 GLU A CA 1
ATOM 2137 C C . GLU A 1 268 ? -16.199 44.771 -66.926 1.00 35.94 268 GLU A C 1
ATOM 2139 O O . GLU A 1 268 ? -15.215 45.490 -66.751 1.00 35.94 268 GLU A O 1
ATOM 2144 N N . HIS A 1 269 ? -16.830 44.622 -68.101 1.00 31.53 269 HIS A N 1
ATOM 2145 C CA . HIS A 1 269 ? -16.569 45.193 -69.443 1.00 31.53 269 HIS A CA 1
ATOM 2146 C C . HIS A 1 269 ? -15.599 44.419 -70.351 1.00 31.53 269 HIS A C 1
ATOM 2148 O O . HIS A 1 269 ? -14.438 44.223 -70.012 1.00 31.53 269 HIS A O 1
ATOM 2154 N N . ASP A 1 270 ? -16.085 43.755 -71.407 1.00 39.66 270 ASP A N 1
ATOM 2155 C CA . ASP A 1 270 ? -16.711 44.262 -72.658 1.00 39.66 270 ASP A CA 1
ATOM 2156 C C . ASP A 1 270 ? -15.698 44.974 -73.562 1.00 39.66 270 ASP A C 1
ATOM 2158 O O . ASP A 1 270 ? -15.431 46.157 -73.375 1.00 39.66 270 ASP A O 1
ATOM 2162 N N . GLU A 1 271 ? -15.128 44.214 -74.503 1.00 38.12 271 GLU A N 1
ATOM 2163 C CA . GLU A 1 271 ? -15.054 44.437 -75.966 1.00 38.12 271 GLU A CA 1
ATOM 2164 C C . GLU A 1 271 ? -14.132 43.386 -76.610 1.00 38.12 271 GLU A C 1
ATOM 2166 O O . GLU A 1 271 ? -13.048 43.098 -76.049 1.00 38.12 271 GLU A O 1
#

pLDDT: mean 73.27, std 23.48, range [29.45, 98.56]

Sequence (271 aa):
QLLRMTIAKQRLGDDEVGARHFAAHEREDLVQQLEKAREQIETLKYDLQAALDELQDVKEERSFYQDKSDRLNQELNHVLGGHENRIIDVDALCMENRYLQERLKQLQEEVNLLKSNITKYKNALERRKNSKTHSRSGSSALTGVLSAKQVQELLSEDHGCSLPATPQSISDLKSLATALLETIHEKNMVIQHQRQTNKILGNRVAELEKKLRTLEIAGLWSLPGGKDTIMFSDPALPVAQRSRSPLLAFTDKPQKTEAQGEHLQRKEHDE

Organism: NCBI:txid175836

Secondary structure (DSSP, 8-state):
-HHHHHHHHHHH--TTTT-----HHHHHHHHHHHHHHHHHHHHHHHHHHHHHHHHHHHHHHHHHHHHHHHHHHHHHHHHHTT-TT----HHHHHHHHHHHHHHHHHHHHHHHHHHHHHHHHHHHHHHHHHHTTS---------S---HHHHHHHH--SS-------HHHHHHHHHHHHHHHHHHHHHHHHHHHHHHHHHHHHHHHHHHHHHHHHHHHTTTT--TT-------------------PPPP-----PPPP-PPP----------

InterPro domains:
  IPR019179 Coiled-coil domain-containing protein 149 [PF09789] (1-215)
  IPR019179 Coiled-coil domain-containing protein 149 [PTHR21682] (2-269)